Protein AF-0000000083407615 (afdb_homodimer)

Sequence (314 aa):
MRFSLTSVAALVAALAVAVSAGPLCTTDFEGTPEELEAEQQDAFSNFAGLYLIDRDAQRAFDLYVPGEYVNHSPNATSGRENALSILVPTLSNRSLSISRTTWFSGQGYGVLHYMMGLNGTSNAVMDKFRLQGTCVVEHWDAMQAILGNETNPIAFFMRFSLTSVAALVAALAVAVSAGPLCTTDFEGTPEELEAEQQDAFSNFAGLYLIDRDAQRAFDLYVPGEYVNHSPNATSGRENALSILVPTLSNRSLSISRTTWFSGQGYGVLHYMMGLNGTSNAVMDKFRLQGTCVVEHWDAMQAILGNETNPIAFF

Radius of gyration: 27.3 Å; Cα contacts (8 Å, |Δi|>4): 612; chains: 2; bounding box: 45×128×105 Å

Foldseek 3Di:
DPPPPDPPPPPPPPPPPPVLPAAQFDLDDDDDPVVLFVLLFVLVVVLQCCCQPVVNLPVSCRHFVVDWEQEPDPVFGTDSVRVCVPSVVQSVDPQWDWDPWDKGDDPQKIKIWIWIGDPHWIKTKIKMFGHRRNHTHYIDMDIGTDPCPDPDNPPSD/DPPPPDPPPDPPPPPPPPVLPAAQFDLDDDDDPVVLFVLLFVLVVVLQCCCQPVVNLPVSCRHFVVDWEQEPDPVFGTDSVRVCVPSVVQSVDPQWDWDPWDKGDDPQKIKIWIWIGDPHWIKTKIKMFGHRRNHTHYIDMDIGTDPCPDPDNPPRD

InterPro domains:
  IPR032710 NTF2-like domain superfamily [SSF54427] (46-144)

Secondary structure (DSSP, 8-state):
-----------------------S--SS--S-HHHHHHHHHHHHHHHHIIIIIS--HHHHHHHH--S--EE--TT--SSHHHHHHHHHHHHH-TT-EEEEEEEEEETTEEEEEEEEEETTEEEEEEEEEEEETTEEEEEEEEEEEE-S--SSTTTT-/-----------------------S--SS--S-HHHHHHHHHHHHHHHHIIIIIS--HHHHHHHH--S--EE--TT--SSHHHHHHHHHHHHH-TT-EEEEEEEEEETTEEEEEEEEEETTEEEEEEEEEEEETTEEEEEEEEEEE--S--SSTTTT-

Organism: Coprinellus micaceus (NCBI:txid71717)

Nearest PDB structures (foldseek):
  3en8-assembly1_A-2  TM=6.991E-01  e=5.994E-04  Paraburkholderia xenovorans LB400
  5u35-assembly1_B  TM=7.123E-01  e=3.467E-03  synthetic construct
  4lmi-assembly1_A  TM=6.703E-01  e=5.627E-03  Kribbella flavida DSM 17836
  6w90-assembly1_A  TM=5.220E-01  e=3.673E-02  synthetic construct
  4r80-assembly2_B  TM=4.344E-01  e=1.309E-01  synthetic construct

Structure (mmCIF, N/CA/C/O backbone):
data_AF-0000000083407615-model_v1
#
loop_
_entity.id
_entity.type
_entity.pdbx_description
1 polymer 'SnoaL-like domain-containing protein'
#
loop_
_atom_site.group_PDB
_atom_site.id
_atom_site.type_symbol
_atom_site.label_atom_id
_atom_site.label_alt_id
_atom_site.label_comp_id
_atom_site.label_asym_id
_atom_site.label_entity_id
_atom_site.label_seq_id
_atom_site.pdbx_PDB_ins_code
_atom_site.Cartn_x
_atom_site.Cartn_y
_atom_site.Cartn_z
_atom_site.occupancy
_atom_site.B_iso_or_equiv
_atom_site.auth_seq_id
_atom_site.auth_comp_id
_atom_site.auth_asym_id
_atom_site.auth_atom_id
_atom_site.pdbx_PDB_model_num
ATOM 1 N N . MET A 1 1 ? 19.688 -63.156 -54.156 1 39.38 1 MET A N 1
ATOM 2 C CA . MET A 1 1 ? 18.891 -62.75 -53 1 39.38 1 MET A CA 1
ATOM 3 C C . MET A 1 1 ? 19.438 -61.469 -52.375 1 39.38 1 MET A C 1
ATOM 5 O O . MET A 1 1 ? 20.578 -61.469 -51.906 1 39.38 1 MET A O 1
ATOM 9 N N . ARG A 1 2 ? 19.062 -60.25 -52.969 1 52.59 2 ARG A N 1
ATOM 10 C CA . ARG A 1 2 ? 19.375 -58.875 -52.625 1 52.59 2 ARG A CA 1
ATOM 11 C C . ARG A 1 2 ? 18.859 -58.562 -51.219 1 52.59 2 ARG A C 1
ATOM 13 O O . ARG A 1 2 ? 17.656 -58.688 -50.938 1 52.59 2 ARG A O 1
ATOM 20 N N . PHE A 1 3 ? 19.625 -58.75 -50.125 1 50.44 3 PHE A N 1
ATOM 21 C CA . PHE A 1 3 ? 19.344 -58.406 -48.719 1 50.44 3 PHE A CA 1
ATOM 22 C C . PHE A 1 3 ? 19.156 -56.875 -48.594 1 50.44 3 PHE A C 1
ATOM 24 O O . PHE A 1 3 ? 20.047 -56.125 -48.906 1 50.44 3 PHE A O 1
ATOM 31 N N . SER A 1 4 ? 17.906 -56.375 -48.781 1 51.41 4 SER A N 1
ATOM 32 C CA . SER A 1 4 ? 17.562 -55 -48.5 1 51.41 4 SER A CA 1
ATOM 33 C C . SER A 1 4 ? 17.734 -54.656 -47.031 1 51.41 4 SER A C 1
ATOM 35 O O . SER A 1 4 ? 17.156 -55.312 -46.188 1 51.41 4 SER A O 1
ATOM 37 N N . LEU A 1 5 ? 18.844 -54.031 -46.656 1 50.94 5 LEU A N 1
ATOM 38 C CA . LEU A 1 5 ? 19.109 -53.5 -45.344 1 50.94 5 LEU A CA 1
ATOM 39 C C . LEU A 1 5 ? 18.094 -52.406 -44.969 1 50.94 5 LEU A C 1
ATOM 41 O O . LEU A 1 5 ? 17.953 -51.406 -45.688 1 50.94 5 LEU A O 1
ATOM 45 N N . THR A 1 6 ? 16.984 -52.781 -44.375 1 55.66 6 THR A N 1
ATOM 46 C CA . THR A 1 6 ? 16.047 -51.844 -43.844 1 55.66 6 THR A CA 1
ATOM 47 C C . THR A 1 6 ? 16.688 -51 -42.719 1 55.66 6 THR A C 1
ATOM 49 O O . THR A 1 6 ? 17.312 -51.562 -41.812 1 55.66 6 THR A O 1
ATOM 52 N N . SER A 1 7 ? 17.047 -49.719 -43 1 55.62 7 SER A N 1
ATOM 53 C CA . SER A 1 7 ? 17.578 -48.781 -42.031 1 55.62 7 SER A CA 1
ATOM 54 C C . SER A 1 7 ? 16.562 -48.469 -40.938 1 55.62 7 SER A C 1
ATOM 56 O O . SER A 1 7 ? 15.445 -48.031 -41.25 1 55.62 7 SER A O 1
ATOM 58 N N . VAL A 1 8 ? 16.562 -49.219 -39.812 1 59.94 8 VAL A N 1
ATOM 59 C CA . VAL A 1 8 ? 15.742 -48.875 -38.656 1 59.94 8 VAL A CA 1
ATOM 60 C C . VAL A 1 8 ? 16.125 -47.469 -38.156 1 59.94 8 VAL A C 1
ATOM 62 O O . VAL A 1 8 ? 17.266 -47.25 -37.75 1 59.94 8 VAL A O 1
ATOM 65 N N . ALA A 1 9 ? 15.406 -46.438 -38.531 1 59.28 9 ALA A N 1
ATOM 66 C CA . ALA A 1 9 ? 15.539 -45.094 -37.938 1 59.28 9 ALA A CA 1
ATOM 67 C C . ALA A 1 9 ? 15.133 -45.094 -36.469 1 59.28 9 ALA A C 1
ATOM 69 O O . ALA A 1 9 ? 13.984 -45.406 -36.125 1 59.28 9 ALA A O 1
ATOM 70 N N . ALA A 1 10 ? 16.078 -45.281 -35.531 1 55.69 10 ALA A N 1
ATOM 71 C CA . ALA A 1 10 ? 15.82 -45.125 -34.094 1 55.69 10 ALA A CA 1
ATOM 72 C C . ALA A 1 10 ? 15.289 -43.719 -33.812 1 55.69 10 ALA A C 1
ATOM 74 O O . ALA A 1 10 ? 15.945 -42.719 -34.094 1 55.69 10 ALA A O 1
ATOM 75 N N . LEU A 1 11 ? 13.984 -43.5 -33.594 1 55.91 11 LEU A N 1
ATOM 76 C CA . LEU A 1 11 ? 13.406 -42.25 -33.125 1 55.91 11 LEU A CA 1
ATOM 77 C C . LEU A 1 11 ? 13.914 -41.938 -31.719 1 55.91 11 LEU A C 1
ATOM 79 O O . LEU A 1 11 ? 13.656 -42.656 -30.781 1 55.91 11 LEU A O 1
ATOM 83 N N . VAL A 1 12 ? 14.984 -41.188 -31.562 1 57.44 12 VAL A N 1
ATOM 84 C CA . VAL A 1 12 ? 15.406 -40.656 -30.281 1 57.44 12 VAL A CA 1
ATOM 85 C C . VAL A 1 12 ? 14.32 -39.719 -29.719 1 57.44 12 VAL A C 1
ATOM 87 O O . VAL A 1 12 ? 14.055 -38.656 -30.297 1 57.44 12 VAL A O 1
ATOM 90 N N . ALA A 1 13 ? 13.391 -40.25 -28.906 1 55 13 ALA A N 1
ATOM 91 C CA . ALA A 1 13 ? 12.477 -39.375 -28.188 1 55 13 ALA A CA 1
ATOM 92 C C . ALA A 1 13 ? 13.234 -38.406 -27.281 1 55 13 ALA A C 1
ATOM 94 O O . ALA A 1 13 ? 13.938 -38.844 -26.359 1 55 13 ALA A O 1
ATOM 95 N N . ALA A 1 14 ? 13.477 -37.219 -27.641 1 56.69 14 ALA A N 1
ATOM 96 C CA . ALA A 1 14 ? 13.977 -36.188 -26.75 1 56.69 14 ALA A CA 1
ATOM 97 C C . ALA A 1 14 ? 13.047 -36 -25.547 1 56.69 14 ALA A C 1
ATOM 99 O O . ALA A 1 14 ? 11.891 -35.594 -25.719 1 56.69 14 ALA A O 1
ATOM 100 N N . LEU A 1 15 ? 13.266 -36.656 -24.406 1 52.25 15 LEU A N 1
ATOM 101 C CA . LEU A 1 15 ? 12.594 -36.281 -23.172 1 52.25 15 LEU A CA 1
ATOM 102 C C . LEU A 1 15 ? 12.766 -34.781 -22.891 1 52.25 15 LEU A C 1
ATOM 104 O O . LEU A 1 15 ? 13.867 -34.344 -22.578 1 52.25 15 LEU A O 1
ATOM 108 N N . ALA A 1 16 ? 11.844 -34.031 -23.344 1 53.69 16 ALA A N 1
ATOM 109 C CA . ALA A 1 16 ? 11.844 -32.656 -22.828 1 53.69 16 ALA A CA 1
ATOM 110 C C . ALA A 1 16 ? 11.797 -32.625 -21.297 1 53.69 16 ALA A C 1
ATOM 112 O O . ALA A 1 16 ? 10.781 -32.969 -20.703 1 53.69 16 ALA A O 1
ATOM 113 N N . VAL A 1 17 ? 12.891 -32.875 -20.578 1 49.88 17 VAL A N 1
ATOM 114 C CA . VAL A 1 17 ? 12.883 -32.562 -19.156 1 49.88 17 VAL A CA 1
ATOM 115 C C . VAL A 1 17 ? 12.227 -31.203 -18.938 1 49.88 17 VAL A C 1
ATOM 117 O O . VAL A 1 17 ? 12.734 -30.172 -19.406 1 49.88 17 VAL A O 1
ATOM 120 N N . ALA A 1 18 ? 10.898 -31.219 -18.766 1 50.22 18 ALA A N 1
ATOM 121 C CA . ALA A 1 18 ? 10.359 -29.969 -18.234 1 50.22 18 ALA A CA 1
ATOM 122 C C . ALA A 1 18 ? 11.227 -29.438 -17.109 1 50.22 18 ALA A C 1
ATOM 124 O O . ALA A 1 18 ? 11.227 -29.984 -16 1 50.22 18 ALA A O 1
ATOM 125 N N . VAL A 1 19 ? 12.367 -28.938 -17.25 1 48.41 19 VAL A N 1
ATOM 126 C CA . VAL A 1 19 ? 13.062 -28.25 -16.172 1 48.41 19 VAL A CA 1
ATOM 127 C C . VAL A 1 19 ? 12.07 -27.375 -15.398 1 48.41 19 VAL A C 1
ATOM 129 O O . VAL A 1 19 ? 11.555 -26.391 -15.938 1 48.41 19 VAL A O 1
ATOM 132 N N . SER A 1 20 ? 11.188 -27.984 -14.641 1 52.59 20 SER A N 1
ATOM 133 C CA . SER A 1 20 ? 10.414 -27.141 -13.727 1 52.59 20 SER A CA 1
ATOM 134 C C . SER A 1 20 ? 11.281 -26.047 -13.125 1 52.59 20 SER A C 1
ATOM 136 O O . SER A 1 20 ? 12.289 -26.328 -12.477 1 52.59 20 SER A O 1
ATOM 138 N N . ALA A 1 21 ? 11.469 -24.984 -13.797 1 64.38 21 ALA A N 1
ATOM 139 C CA . ALA A 1 21 ? 12.344 -23.922 -13.305 1 64.38 21 ALA A CA 1
ATOM 140 C C . ALA A 1 21 ? 12.047 -23.609 -11.836 1 64.38 21 ALA A C 1
ATOM 142 O O . ALA A 1 21 ? 10.898 -23.344 -11.469 1 64.38 21 ALA A O 1
ATOM 143 N N . GLY A 1 22 ? 12.758 -24.141 -10.852 1 81.56 22 GLY A N 1
ATOM 144 C CA . GLY A 1 22 ? 12.703 -23.875 -9.422 1 81.56 22 GLY A CA 1
ATOM 145 C C . GLY A 1 22 ? 12.508 -22.422 -9.086 1 81.56 22 GLY A C 1
ATOM 146 O O . GLY A 1 22 ? 12.352 -21.578 -9.984 1 81.56 22 GLY A O 1
ATOM 147 N N . PRO A 1 23 ? 12.305 -22.172 -7.801 1 91 23 PRO A N 1
ATOM 148 C CA . PRO A 1 23 ? 12.164 -20.781 -7.379 1 91 23 PRO A CA 1
ATOM 149 C C . PRO A 1 23 ? 13.336 -19.906 -7.832 1 91 23 PRO A C 1
ATOM 151 O O . PRO A 1 23 ? 14.477 -20.391 -7.898 1 91 23 PRO A O 1
ATOM 154 N N . LEU A 1 24 ? 13.016 -18.703 -8.312 1 95.75 24 LEU A N 1
ATOM 155 C CA . LEU A 1 24 ? 14.023 -17.734 -8.703 1 95.75 24 LEU A CA 1
ATOM 156 C C . LEU A 1 24 ? 14.43 -16.875 -7.512 1 95.75 24 LEU A C 1
ATOM 158 O O . LEU A 1 24 ? 15.406 -16.125 -7.59 1 95.75 24 LEU A O 1
ATOM 162 N N . CYS A 1 25 ? 13.695 -17.031 -6.344 1 97.31 25 CYS A N 1
ATOM 163 C CA . CYS A 1 25 ? 13.969 -16.219 -5.164 1 97.31 25 CYS A CA 1
ATOM 164 C C . CYS A 1 25 ? 14.719 -17.016 -4.113 1 97.31 25 CYS A C 1
ATOM 166 O O . CYS A 1 25 ? 14.867 -18.234 -4.242 1 97.31 25 CYS A O 1
ATOM 168 N N . THR A 1 26 ? 15.266 -16.297 -3.195 1 97.12 26 THR A N 1
ATOM 169 C CA . THR A 1 26 ? 15.93 -16.922 -2.055 1 97.12 26 THR A CA 1
ATOM 170 C C . THR A 1 26 ? 15.586 -16.188 -0.762 1 97.12 26 THR A C 1
ATOM 172 O O . THR A 1 26 ? 15.492 -14.969 -0.746 1 97.12 26 THR A O 1
ATOM 175 N N . THR A 1 27 ? 15.398 -16.906 0.319 1 96.06 27 THR A N 1
ATOM 176 C CA . THR A 1 27 ? 15.102 -16.312 1.616 1 96.06 27 THR A CA 1
ATOM 177 C C . THR A 1 27 ? 16.391 -15.961 2.355 1 96.06 27 THR A C 1
ATOM 179 O O . THR A 1 27 ? 16.359 -15.227 3.348 1 96.06 27 THR A O 1
ATOM 182 N N . ASP A 1 28 ? 17.422 -16.5 1.883 1 95.31 28 ASP A N 1
ATOM 183 C CA . ASP A 1 28 ? 18.734 -16.297 2.496 1 95.31 28 ASP A CA 1
ATOM 184 C C . ASP A 1 28 ? 19.672 -15.555 1.551 1 95.31 28 ASP A C 1
ATOM 186 O O . ASP A 1 28 ? 20.641 -16.125 1.038 1 95.31 28 ASP A O 1
ATOM 190 N N . PHE A 1 29 ? 19.438 -14.297 1.401 1 96.12 29 PHE A N 1
ATOM 191 C CA . PHE A 1 29 ? 20.219 -13.477 0.488 1 96.12 29 PHE A CA 1
ATOM 192 C C . PHE A 1 29 ? 21.562 -13.094 1.117 1 96.12 29 PHE A C 1
ATOM 194 O O . PHE A 1 29 ? 21.609 -12.688 2.279 1 96.12 29 PHE A O 1
ATOM 201 N N . GLU A 1 30 ? 22.609 -13.305 0.428 1 96 30 GLU A N 1
ATOM 202 C CA . GLU A 1 30 ? 23.938 -12.891 0.867 1 96 30 GLU A CA 1
ATOM 203 C C . GLU A 1 30 ? 24.391 -11.625 0.144 1 96 30 GLU A C 1
ATOM 205 O O . GLU A 1 30 ? 24.438 -11.586 -1.087 1 96 30 GLU A O 1
ATOM 210 N N . GLY A 1 31 ? 24.578 -10.594 0.767 1 96.81 31 GLY A N 1
ATOM 211 C CA . GLY A 1 31 ? 25 -9.32 0.216 1 96.81 31 GLY A CA 1
ATOM 212 C C . GLY A 1 31 ? 24.734 -8.148 1.147 1 96.81 31 GLY A C 1
ATOM 213 O O . GLY A 1 31 ? 24.328 -8.344 2.293 1 96.81 31 GLY A O 1
ATOM 214 N N . THR A 1 32 ? 25.141 -6.992 0.735 1 95.94 32 THR A N 1
ATOM 215 C CA . THR A 1 32 ? 24.906 -5.785 1.522 1 95.94 32 THR A CA 1
ATOM 216 C C . THR A 1 32 ? 23.438 -5.418 1.524 1 95.94 32 THR A C 1
ATOM 218 O O . THR A 1 32 ? 22.672 -5.887 0.677 1 95.94 32 THR A O 1
ATOM 221 N N . PRO A 1 33 ? 23.016 -4.648 2.453 1 94.12 33 PRO A N 1
ATOM 222 C CA . PRO A 1 33 ? 21.625 -4.191 2.463 1 94.12 33 PRO A CA 1
ATOM 223 C C . PRO A 1 33 ? 21.219 -3.486 1.167 1 94.12 33 PRO A C 1
ATOM 225 O O . PRO A 1 33 ? 20.078 -3.613 0.718 1 94.12 33 PRO A O 1
ATOM 228 N N . GLU A 1 34 ? 22.156 -2.783 0.574 1 93.12 34 GLU A N 1
ATOM 229 C CA . GLU A 1 34 ? 21.891 -2.092 -0.683 1 93.12 34 GLU A CA 1
ATOM 230 C C . GLU A 1 34 ? 21.688 -3.082 -1.824 1 93.12 34 GLU A C 1
ATOM 232 O O . GLU A 1 34 ? 20.812 -2.883 -2.674 1 93.12 34 GLU A O 1
ATOM 237 N N . GLU A 1 35 ? 22.469 -4.09 -1.84 1 96.25 35 GLU A N 1
ATOM 238 C CA . GLU A 1 35 ? 22.328 -5.133 -2.852 1 96.25 35 GLU A CA 1
ATOM 239 C C . GLU A 1 35 ? 21.016 -5.891 -2.682 1 96.25 35 GLU A C 1
ATOM 241 O O . GLU A 1 35 ? 20.344 -6.211 -3.666 1 96.25 35 GLU A O 1
ATOM 246 N N . LEU A 1 36 ? 20.688 -6.176 -1.436 1 97.62 36 LEU A N 1
ATOM 247 C CA . LEU A 1 36 ? 19.422 -6.848 -1.156 1 97.62 36 LEU A CA 1
ATOM 248 C C . LEU A 1 36 ? 18.234 -6.008 -1.644 1 97.62 36 LEU A C 1
ATOM 250 O O . LEU A 1 36 ? 17.312 -6.531 -2.273 1 97.62 36 LEU A O 1
ATOM 254 N N . GLU A 1 37 ? 18.312 -4.766 -1.363 1 96.75 37 GLU A N 1
ATOM 255 C CA . GLU A 1 37 ? 17.219 -3.885 -1.775 1 96.75 37 GLU A CA 1
ATOM 256 C C . GLU A 1 37 ? 17.062 -3.881 -3.293 1 96.75 37 GLU A C 1
ATOM 258 O O . GLU A 1 37 ? 15.938 -3.947 -3.803 1 96.75 37 GLU A O 1
ATOM 263 N N . ALA A 1 38 ? 18.125 -3.797 -3.992 1 96.88 38 ALA A N 1
ATOM 264 C CA . ALA A 1 38 ? 18.062 -3.82 -5.449 1 96.88 38 ALA A CA 1
ATOM 265 C C . ALA A 1 38 ? 17.484 -5.137 -5.957 1 96.88 38 ALA A C 1
ATOM 267 O O . ALA A 1 38 ? 16.656 -5.141 -6.871 1 96.88 38 ALA A O 1
ATOM 268 N N . GLU A 1 39 ? 17.922 -6.207 -5.383 1 98.31 39 GLU A N 1
ATOM 269 C CA . GLU A 1 39 ? 17.422 -7.516 -5.793 1 98.31 39 GLU A CA 1
ATOM 270 C C . GLU A 1 39 ? 15.945 -7.691 -5.418 1 98.31 39 GLU A C 1
ATOM 272 O O . GLU A 1 39 ? 15.188 -8.336 -6.148 1 98.31 39 GLU A O 1
ATOM 277 N N . GLN A 1 40 ? 15.539 -7.148 -4.258 1 98.75 40 GLN A N 1
ATOM 278 C CA . GLN A 1 40 ? 14.133 -7.188 -3.867 1 98.75 40 GLN A CA 1
ATOM 279 C C . GLN A 1 40 ? 13.266 -6.406 -4.852 1 98.75 40 GLN A C 1
ATOM 281 O O . GLN A 1 40 ? 12.164 -6.84 -5.195 1 98.75 40 GLN A O 1
ATOM 286 N N . GLN A 1 41 ? 13.766 -5.273 -5.285 1 98.5 41 GLN A N 1
ATOM 287 C CA . GLN A 1 41 ? 13.023 -4.465 -6.246 1 98.5 41 GLN A CA 1
ATOM 288 C C . GLN A 1 41 ? 12.836 -5.203 -7.566 1 98.5 41 GLN A C 1
ATOM 290 O O . GLN A 1 41 ? 11.758 -5.176 -8.156 1 98.5 41 GLN A O 1
ATOM 295 N N . ASP A 1 42 ? 13.867 -5.891 -8.016 1 98.62 42 ASP A N 1
ATOM 296 C CA . ASP A 1 42 ? 13.781 -6.672 -9.25 1 98.62 42 ASP A CA 1
ATOM 297 C C . ASP A 1 42 ? 12.812 -7.844 -9.086 1 98.62 42 ASP A C 1
ATOM 299 O O . ASP A 1 42 ? 11.953 -8.062 -9.938 1 98.62 42 ASP A O 1
ATOM 303 N N . ALA A 1 43 ? 12.961 -8.578 -8.008 1 98.81 43 ALA A N 1
ATOM 304 C CA . ALA A 1 43 ? 12.102 -9.727 -7.742 1 98.81 43 ALA A CA 1
ATOM 305 C C . ALA A 1 43 ? 10.641 -9.312 -7.641 1 98.81 43 ALA A C 1
ATOM 307 O O . ALA A 1 43 ? 9.766 -9.945 -8.234 1 98.81 43 ALA A O 1
ATOM 308 N N . PHE A 1 44 ? 10.422 -8.258 -6.918 1 98.94 44 PHE A N 1
ATOM 309 C CA . PHE A 1 44 ? 9.047 -7.82 -6.707 1 98.94 44 PHE A CA 1
ATOM 310 C C . PHE A 1 44 ? 8.438 -7.309 -8.008 1 98.94 44 PHE A C 1
ATOM 312 O O . PHE A 1 44 ? 7.258 -7.535 -8.281 1 98.94 44 PHE A O 1
ATOM 319 N N . SER A 1 45 ? 9.211 -6.621 -8.82 1 98.88 45 SER A N 1
ATOM 320 C CA . SER A 1 45 ? 8.727 -6.164 -10.117 1 98.88 45 SER A CA 1
ATOM 321 C C . SER A 1 45 ? 8.359 -7.336 -11.016 1 98.88 45 SER A C 1
ATOM 323 O O . SER A 1 45 ? 7.332 -7.305 -11.695 1 98.88 45 SER A O 1
ATOM 325 N N . ASN A 1 46 ? 9.148 -8.312 -10.992 1 98.88 46 ASN A N 1
ATOM 326 C CA . ASN A 1 46 ? 8.852 -9.5 -11.781 1 98.88 46 ASN A CA 1
ATOM 327 C C . ASN A 1 46 ? 7.609 -10.219 -11.273 1 98.88 46 ASN A C 1
ATOM 329 O O . ASN A 1 46 ? 6.758 -10.641 -12.062 1 98.88 46 ASN A O 1
ATOM 333 N N . PHE A 1 47 ? 7.512 -10.352 -9.977 1 98.88 47 PHE A N 1
ATOM 334 C CA . PHE A 1 47 ? 6.316 -10.922 -9.367 1 98.88 47 PHE A CA 1
ATOM 335 C C . PHE A 1 47 ? 5.074 -10.141 -9.766 1 98.88 47 PHE A C 1
ATOM 337 O O . PHE A 1 47 ? 4.074 -10.727 -10.195 1 98.88 47 PHE A O 1
ATOM 344 N N . ALA A 1 48 ? 5.16 -8.805 -9.688 1 98.88 48 ALA A N 1
ATOM 345 C CA . ALA A 1 48 ? 4.059 -7.914 -10.039 1 98.88 48 ALA A CA 1
ATOM 346 C C . ALA A 1 48 ? 3.66 -8.086 -11.508 1 98.88 48 ALA 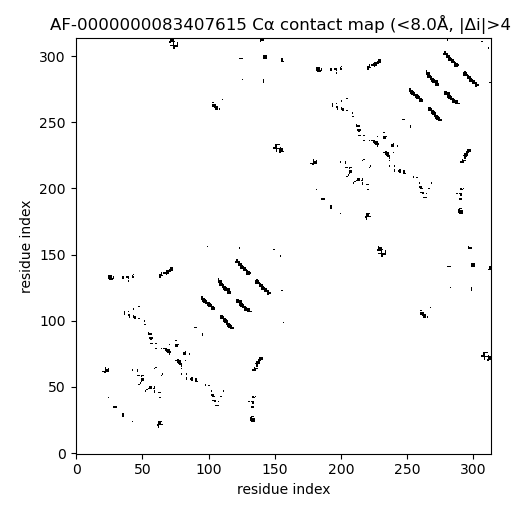A C 1
ATOM 348 O O . ALA A 1 48 ? 2.473 -8.141 -11.828 1 98.88 48 ALA A O 1
ATOM 349 N N . GLY A 1 49 ? 4.613 -8.117 -12.352 1 98.69 49 GLY A N 1
ATOM 350 C CA . GLY A 1 49 ? 4.344 -8.312 -13.766 1 98.69 49 GLY A CA 1
ATOM 351 C C . GLY A 1 49 ? 3.635 -9.625 -14.062 1 98.69 49 GLY A C 1
ATOM 352 O O . GLY A 1 49 ? 2.67 -9.648 -14.828 1 98.69 49 GLY A O 1
ATOM 353 N N . LEU A 1 50 ? 4.094 -10.711 -13.461 1 98.38 50 LEU A N 1
ATOM 354 C CA . LEU A 1 50 ? 3.469 -12.016 -13.648 1 98.38 50 LEU A CA 1
ATOM 355 C C . LEU A 1 50 ? 2.023 -12 -13.156 1 98.38 50 LEU A C 1
ATOM 357 O O . LEU A 1 50 ? 1.138 -12.555 -13.812 1 98.38 50 LEU A O 1
ATOM 361 N N . TYR A 1 51 ? 1.811 -11.289 -12.055 1 97.62 51 TYR A N 1
ATOM 362 C CA . TYR A 1 51 ? 0.5 -11.281 -11.414 1 97.62 51 TYR A CA 1
ATOM 363 C C . TYR A 1 51 ? -0.45 -10.328 -12.125 1 97.62 51 TYR A C 1
ATOM 365 O O . TYR A 1 51 ? -1.56 -10.711 -12.508 1 97.62 51 TYR A O 1
ATOM 373 N N . LEU A 1 52 ? -0.031 -9.117 -12.422 1 98.19 52 LEU A N 1
ATOM 374 C CA . LEU A 1 52 ? -0.934 -8.055 -12.859 1 98.19 52 LEU A CA 1
ATOM 375 C C . LEU A 1 52 ? -1.013 -8.008 -14.383 1 98.19 52 LEU A C 1
ATOM 377 O O . LEU A 1 52 ? -2.053 -7.656 -14.945 1 98.19 52 LEU A O 1
ATOM 381 N N . ILE A 1 53 ? 0.047 -8.289 -15.008 1 98 53 ILE A N 1
ATOM 382 C CA . ILE A 1 53 ? 0.093 -8.125 -16.453 1 98 53 ILE A CA 1
ATOM 383 C C . ILE A 1 53 ? -0.182 -9.469 -17.141 1 98 53 ILE A C 1
ATOM 385 O O . ILE A 1 53 ? -1.147 -9.602 -17.891 1 98 53 ILE A O 1
ATOM 389 N N . ASP A 1 54 ? 0.582 -10.508 -16.812 1 97.69 54 ASP A N 1
ATOM 390 C CA . ASP A 1 54 ? 0.412 -11.812 -17.438 1 97.69 54 ASP A CA 1
ATOM 391 C C . ASP A 1 54 ? -0.788 -12.555 -16.844 1 97.69 54 ASP A C 1
ATOM 393 O O . ASP A 1 54 ? -1.286 -13.508 -17.438 1 97.69 54 ASP A O 1
ATOM 397 N N . ARG A 1 55 ? -1.211 -12.141 -15.695 1 97.62 55 ARG A N 1
ATOM 398 C CA . ARG A 1 55 ? -2.299 -12.766 -14.945 1 97.62 55 ARG A CA 1
ATOM 399 C C . ARG A 1 55 ? -2.029 -14.25 -14.734 1 97.62 55 ARG A C 1
ATOM 401 O O . ARG A 1 55 ? -2.928 -15.078 -14.891 1 97.62 55 ARG A O 1
ATOM 408 N N . ASP A 1 56 ? -0.739 -14.492 -14.445 1 97.62 56 ASP A N 1
ATOM 409 C CA . ASP A 1 56 ? -0.283 -15.859 -14.219 1 97.62 56 ASP A CA 1
ATOM 410 C C . ASP A 1 56 ? 0.126 -16.062 -12.766 1 97.62 56 ASP A C 1
ATOM 412 O O . ASP A 1 56 ? 1.317 -16.109 -12.453 1 97.62 56 ASP A O 1
ATOM 416 N N . ALA A 1 57 ? -0.895 -16.266 -11.938 1 97.69 57 ALA A N 1
ATOM 417 C CA . ALA A 1 57 ? -0.663 -16.422 -10.5 1 97.69 57 ALA A CA 1
ATOM 418 C C . ALA A 1 57 ? 0.175 -17.672 -10.219 1 97.69 57 ALA A C 1
ATOM 420 O O . ALA A 1 57 ? 1.042 -17.656 -9.344 1 97.69 57 ALA A O 1
ATOM 421 N N . GLN A 1 58 ? -0.105 -18.719 -10.914 1 97.62 58 GLN A N 1
ATOM 422 C CA . GLN A 1 58 ? 0.634 -19.953 -10.672 1 97.62 58 GLN A CA 1
ATOM 423 C C . GLN A 1 58 ? 2.135 -19.75 -10.852 1 97.62 58 GLN A C 1
ATOM 425 O O . GLN A 1 58 ? 2.926 -20.109 -9.984 1 97.62 58 GLN A O 1
ATOM 430 N N . ARG A 1 59 ? 2.508 -19.156 -11.938 1 97.75 59 ARG A N 1
ATOM 431 C CA . ARG A 1 59 ? 3.922 -18.922 -12.211 1 97.75 59 ARG A CA 1
ATOM 432 C C . ARG A 1 59 ? 4.52 -17.938 -11.219 1 97.75 59 ARG A C 1
ATOM 434 O O . ARG A 1 59 ? 5.656 -18.109 -10.766 1 97.75 59 ARG A O 1
ATOM 441 N N . ALA A 1 60 ? 3.783 -16.875 -10.883 1 98.31 60 ALA A N 1
ATOM 442 C CA . ALA A 1 60 ? 4.262 -15.906 -9.891 1 98.31 60 ALA A CA 1
ATOM 443 C C . ALA A 1 60 ? 4.594 -16.609 -8.57 1 98.31 60 ALA A C 1
ATOM 445 O O . ALA A 1 60 ? 5.652 -16.359 -7.984 1 98.31 60 ALA A O 1
ATOM 446 N N . PHE A 1 61 ? 3.691 -17.453 -8.133 1 98.31 61 PHE A N 1
ATOM 447 C CA . PHE A 1 61 ? 3.889 -18.156 -6.867 1 98.31 61 PHE A CA 1
ATOM 448 C C . PHE A 1 61 ? 5.012 -19.172 -6.98 1 98.31 61 PHE A C 1
ATOM 450 O O . PHE A 1 61 ? 5.816 -19.328 -6.062 1 98.31 61 PHE A O 1
ATOM 457 N N . ASP A 1 62 ? 5.102 -19.875 -8.078 1 97.94 62 ASP A N 1
ATOM 458 C CA . ASP A 1 62 ? 6.148 -20.875 -8.258 1 97.94 62 ASP A CA 1
ATOM 459 C C . ASP A 1 62 ? 7.535 -20.234 -8.211 1 97.94 62 ASP A C 1
ATOM 461 O O . ASP A 1 62 ? 8.477 -20.828 -7.688 1 97.94 62 ASP A O 1
ATOM 465 N N . LEU A 1 63 ? 7.664 -19.078 -8.672 1 98.31 63 LEU A N 1
ATOM 466 C CA . LEU A 1 63 ? 8.969 -18.438 -8.812 1 98.31 63 LEU A CA 1
ATOM 467 C C . LEU A 1 63 ? 9.32 -17.625 -7.574 1 98.31 63 LEU A C 1
ATOM 469 O O . LEU A 1 63 ? 10.492 -17.5 -7.223 1 98.31 63 LEU A O 1
ATOM 473 N N . TYR A 1 64 ? 8.281 -17.094 -6.863 1 98.69 64 TYR A N 1
ATOM 474 C CA . TYR A 1 64 ? 8.625 -16.078 -5.879 1 98.69 64 TYR A CA 1
ATOM 475 C C . TYR A 1 64 ? 7.98 -16.375 -4.531 1 98.69 64 TYR A C 1
ATOM 477 O O . TYR A 1 64 ? 8.211 -15.664 -3.553 1 98.69 64 TYR A O 1
ATOM 485 N N . VAL A 1 65 ? 7.148 -17.422 -4.438 1 98.25 65 VAL A N 1
ATOM 486 C CA . VAL A 1 65 ? 6.512 -17.828 -3.191 1 98.25 65 VAL A CA 1
ATOM 487 C C . VAL A 1 65 ? 6.734 -19.328 -2.961 1 98.25 65 VAL A C 1
ATOM 489 O O . VAL A 1 65 ? 5.777 -20.109 -2.916 1 98.25 65 VAL A O 1
ATOM 492 N N . PRO A 1 66 ? 7.902 -19.75 -2.746 1 92.25 66 PRO A N 1
ATOM 493 C CA . PRO A 1 66 ? 8.18 -21.188 -2.689 1 92.25 66 PRO A CA 1
ATOM 494 C C . PRO A 1 66 ? 7.891 -21.797 -1.317 1 92.25 66 PRO A C 1
ATOM 496 O O . PRO A 1 66 ? 7.863 -23.016 -1.172 1 92.25 66 PRO A O 1
ATOM 499 N N . GLY A 1 67 ? 7.648 -21.047 -0.29 1 91.81 67 GLY A N 1
ATOM 500 C CA . GLY A 1 67 ? 7.516 -21.531 1.072 1 91.81 67 GLY A CA 1
ATOM 501 C C . GLY A 1 67 ? 6.281 -21 1.779 1 91.81 67 GLY A C 1
ATOM 502 O O . GLY A 1 67 ? 5.211 -20.906 1.181 1 91.81 67 GLY A O 1
ATOM 503 N N . GLU A 1 68 ? 6.559 -20.703 3 1 92.94 68 GLU A N 1
ATOM 504 C CA . GLU A 1 68 ? 5.473 -20.203 3.834 1 92.94 68 GLU A CA 1
ATOM 505 C C . GLU A 1 68 ? 4.871 -18.938 3.244 1 92.94 68 GLU A C 1
ATOM 507 O O . GLU A 1 68 ? 5.59 -18.078 2.721 1 92.94 68 GLU A O 1
ATOM 512 N N . TYR A 1 69 ? 3.617 -18.906 3.295 1 98.38 69 TYR A N 1
ATOM 513 C CA . TYR A 1 69 ? 2.842 -17.75 2.834 1 98.38 69 TYR A CA 1
ATOM 514 C C . TYR A 1 69 ? 1.771 -17.375 3.852 1 98.38 69 TYR A C 1
ATOM 516 O O . TYR A 1 69 ? 0.702 -17.984 3.893 1 98.38 69 TYR A O 1
ATOM 524 N N . VAL A 1 70 ? 2.045 -16.375 4.637 1 98.81 70 VAL A N 1
ATOM 525 C CA . VAL A 1 70 ? 1.064 -15.844 5.578 1 98.81 70 VAL A CA 1
ATOM 526 C C . VAL A 1 70 ? 0.107 -14.906 4.848 1 98.81 70 VAL A C 1
ATOM 528 O O . VAL A 1 70 ? 0.538 -13.938 4.215 1 98.81 70 VAL A O 1
ATOM 531 N N . ASN A 1 71 ? -1.135 -15.27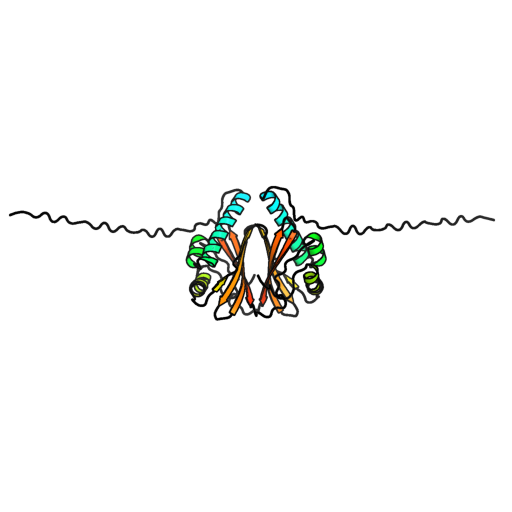3 4.863 1 98.75 71 ASN A N 1
ATOM 532 C CA . ASN A 1 71 ? -2.143 -14.516 4.125 1 98.75 71 ASN A CA 1
ATOM 533 C C . ASN A 1 71 ? -3.117 -13.812 5.066 1 98.75 71 ASN A C 1
ATOM 535 O O . ASN A 1 71 ? -3.668 -14.438 5.977 1 98.75 71 ASN A O 1
ATOM 539 N N . HIS A 1 72 ? -3.311 -12.523 4.848 1 98.88 72 HIS A N 1
ATOM 540 C CA . HIS A 1 72 ? -4.258 -11.75 5.645 1 98.88 72 HIS A CA 1
ATOM 541 C C . HIS A 1 72 ? -5.457 -11.312 4.805 1 98.88 72 HIS A C 1
ATOM 543 O O . HIS A 1 72 ? -6.223 -10.438 5.219 1 98.88 72 HIS A O 1
ATOM 549 N N . SER A 1 73 ? -5.594 -11.875 3.609 1 98.44 73 SER A N 1
ATOM 550 C CA . SER A 1 73 ? -6.809 -11.609 2.844 1 98.44 73 SER A CA 1
ATOM 551 C C . SER A 1 73 ? -8.047 -12.141 3.566 1 98.44 73 SER A C 1
ATOM 553 O O . SER A 1 73 ? -8.016 -13.234 4.141 1 98.44 73 SER A O 1
ATOM 555 N N . PRO A 1 74 ? -9.086 -11.391 3.537 1 98.25 74 PRO A N 1
ATOM 556 C CA . PRO A 1 74 ? -10.281 -11.82 4.27 1 98.25 74 PRO A CA 1
ATOM 557 C C . PRO A 1 74 ? -10.867 -13.117 3.729 1 98.25 74 PRO A C 1
ATOM 559 O O . PRO A 1 74 ? -11.555 -13.844 4.457 1 98.25 74 PRO A O 1
ATOM 562 N N . ASN A 1 75 ? -10.57 -13.477 2.48 1 95.12 75 ASN A N 1
ATOM 563 C CA . ASN A 1 75 ? -11.289 -14.57 1.836 1 95.12 75 ASN A CA 1
ATOM 564 C C . ASN A 1 75 ? -10.43 -15.82 1.726 1 95.12 75 ASN A C 1
ATOM 566 O O . ASN A 1 75 ? -10.891 -16.859 1.261 1 95.12 75 ASN A O 1
ATOM 570 N N . ALA A 1 76 ? -9.164 -15.695 2.127 1 96.69 76 ALA A N 1
ATOM 571 C CA . ALA A 1 76 ? -8.258 -16.828 1.974 1 96.69 76 ALA A CA 1
ATOM 572 C C . ALA A 1 76 ? -7.363 -17 3.197 1 96.69 76 ALA A C 1
ATOM 574 O O . ALA A 1 76 ? -6.73 -16.031 3.639 1 96.69 76 ALA A O 1
ATOM 575 N N . THR A 1 77 ? -7.262 -18.297 3.74 1 97.81 77 THR A N 1
ATOM 576 C CA . THR A 1 77 ? -6.367 -18.578 4.855 1 97.81 77 THR A CA 1
ATOM 577 C C . THR A 1 77 ? -4.922 -18.688 4.371 1 97.81 77 THR A C 1
ATOM 579 O O . THR A 1 77 ? -4.668 -18.703 3.164 1 97.81 77 THR A O 1
ATOM 582 N N . SER A 1 78 ? -4.027 -18.828 5.285 1 98.56 78 SER A N 1
ATOM 583 C CA . SER A 1 78 ? -2.604 -18.938 4.973 1 98.56 78 SER A CA 1
ATOM 584 C C . SER A 1 78 ? -2.297 -20.219 4.207 1 98.56 78 SER A C 1
ATOM 586 O O . SER A 1 78 ? -2.99 -21.219 4.371 1 98.56 78 SER A O 1
ATOM 588 N N . GLY A 1 79 ? -1.25 -20.094 3.479 1 98.25 79 GLY A N 1
ATOM 589 C CA . GLY A 1 79 ? -0.812 -21.172 2.623 1 98.25 79 GLY A CA 1
ATOM 590 C C . GLY A 1 79 ? -0.869 -20.844 1.146 1 98.25 79 GLY A C 1
ATOM 591 O O . GLY A 1 79 ? -1.893 -20.359 0.652 1 98.25 79 GLY A O 1
ATOM 592 N N . ARG A 1 80 ? 0.257 -21.078 0.463 1 96.81 80 ARG A N 1
ATOM 593 C CA . ARG A 1 80 ? 0.32 -20.703 -0.946 1 96.81 80 ARG A CA 1
ATOM 594 C C . ARG A 1 80 ? -0.753 -21.438 -1.753 1 96.81 80 ARG A C 1
ATOM 596 O O . ARG A 1 80 ? -1.362 -20.844 -2.65 1 96.81 80 ARG A O 1
ATOM 603 N N . GLU A 1 81 ? -1.053 -22.719 -1.382 1 97.5 81 GLU A N 1
ATOM 604 C CA . GLU A 1 81 ? -2.055 -23.469 -2.139 1 97.5 81 GLU A CA 1
ATOM 605 C C . GLU A 1 81 ? -3.455 -22.906 -1.9 1 97.5 81 GLU A C 1
ATOM 607 O O . GLU A 1 81 ? -4.289 -22.906 -2.807 1 97.5 81 GLU A O 1
ATOM 612 N N . ASN A 1 82 ? -3.738 -22.484 -0.641 1 97.88 82 ASN A N 1
ATOM 613 C CA . ASN A 1 82 ? -5.016 -21.844 -0.358 1 97.88 82 ASN A CA 1
ATOM 614 C C . ASN A 1 82 ? -5.207 -20.578 -1.196 1 97.88 82 ASN A C 1
ATOM 616 O O . ASN A 1 82 ? -6.293 -20.344 -1.726 1 97.88 82 ASN A O 1
ATOM 620 N N . ALA A 1 83 ? -4.137 -19.812 -1.324 1 97.88 83 ALA A N 1
ATOM 621 C CA . ALA A 1 83 ? -4.191 -18.594 -2.148 1 97.88 83 ALA A CA 1
ATOM 622 C C . ALA A 1 83 ? -4.395 -18.953 -3.619 1 97.88 83 ALA A C 1
ATOM 624 O O . ALA A 1 83 ? -5.266 -18.391 -4.281 1 97.88 83 ALA A O 1
ATOM 625 N N . LEU A 1 84 ? -3.654 -19.922 -4.09 1 97.81 84 LEU A N 1
ATOM 626 C CA . LEU A 1 84 ? -3.693 -20.281 -5.504 1 97.81 84 LEU A CA 1
ATOM 627 C C . LEU A 1 84 ? -5.062 -20.828 -5.887 1 97.81 84 LEU A C 1
ATOM 629 O O . LEU A 1 84 ? -5.535 -20.609 -7 1 97.81 84 LEU A O 1
ATOM 633 N N . SER A 1 85 ? -5.688 -21.547 -4.969 1 97.31 85 SER A N 1
ATOM 634 C CA . SER A 1 85 ? -6.992 -22.125 -5.246 1 97.31 85 SER A CA 1
ATOM 635 C C . SER A 1 85 ? -8.031 -21.062 -5.566 1 97.31 85 SER A C 1
ATOM 637 O O . SER A 1 85 ? -9.008 -21.328 -6.262 1 97.31 85 SER A O 1
ATOM 639 N N . ILE A 1 86 ? -7.785 -19.859 -5.078 1 96.81 86 ILE A N 1
ATOM 640 C CA . ILE A 1 86 ? -8.688 -18.75 -5.324 1 96.81 86 ILE A CA 1
ATOM 641 C C . ILE A 1 86 ? -8.172 -17.922 -6.492 1 96.81 86 ILE A C 1
ATOM 643 O O . ILE A 1 86 ? -8.93 -17.547 -7.395 1 96.81 86 ILE A O 1
ATOM 647 N N . LEU A 1 87 ? -6.902 -17.672 -6.531 1 97.44 87 LEU A N 1
ATOM 648 C CA . LEU A 1 87 ? -6.305 -16.719 -7.465 1 97.44 87 LEU A CA 1
ATOM 649 C C . LEU A 1 87 ? -6.32 -17.281 -8.883 1 97.44 87 LEU A C 1
ATOM 651 O O . LEU A 1 87 ? -6.586 -16.547 -9.836 1 97.44 87 LEU A O 1
ATOM 655 N N . VAL A 1 88 ? -6.023 -18.547 -9.078 1 97.5 88 VAL A N 1
ATOM 656 C CA . VAL A 1 88 ? -5.891 -19.109 -10.414 1 97.5 88 VAL A CA 1
ATOM 657 C C . VAL A 1 88 ? -7.23 -19.047 -11.141 1 97.5 88 VAL A C 1
ATOM 659 O O . VAL A 1 88 ? -7.324 -18.484 -12.234 1 97.5 88 VAL A O 1
ATOM 662 N N . PRO A 1 89 ? -8.328 -19.531 -10.562 1 96.44 89 PRO A N 1
ATOM 663 C CA . PRO A 1 89 ? -9.602 -19.375 -11.273 1 96.44 89 PRO A CA 1
ATOM 664 C C . PRO A 1 89 ? -10.023 -17.922 -11.43 1 96.44 89 PRO A C 1
ATOM 666 O O . PRO A 1 89 ? -10.633 -17.547 -12.438 1 96.44 89 PRO A O 1
ATOM 669 N N . THR A 1 90 ? -9.727 -17.031 -10.461 1 95.62 90 THR A N 1
ATOM 670 C CA . THR A 1 90 ? -10.102 -15.617 -10.539 1 95.62 90 THR A CA 1
ATOM 671 C C . THR A 1 90 ? -9.383 -14.93 -11.695 1 95.62 90 THR A C 1
ATOM 673 O O . THR A 1 90 ? -10.016 -14.25 -12.508 1 95.62 90 THR A O 1
ATOM 676 N N . LEU A 1 91 ? -8.109 -15.164 -11.812 1 95.31 91 LEU A N 1
ATOM 677 C CA . LEU A 1 91 ? -7.309 -14.469 -12.812 1 95.31 91 LEU A CA 1
ATOM 678 C C . LEU A 1 91 ? -7.555 -15.039 -14.203 1 95.31 91 LEU A C 1
ATOM 680 O O . LEU A 1 91 ? -7.219 -14.406 -15.203 1 95.31 91 LEU A O 1
ATOM 684 N N . SER A 1 92 ? -8.211 -16.219 -14.258 1 93.38 92 SER A N 1
ATOM 685 C CA . SER A 1 92 ? -8.547 -16.828 -15.547 1 93.38 92 SER A CA 1
ATOM 686 C C . SER A 1 92 ? -9.977 -16.484 -15.961 1 93.38 92 SER A C 1
ATOM 688 O O . SER A 1 92 ? -10.406 -16.828 -17.062 1 93.38 92 SER A O 1
ATOM 690 N N . ASN A 1 93 ? -10.68 -15.836 -15.055 1 94.56 93 ASN A N 1
ATOM 691 C CA . ASN A 1 93 ? -12.062 -15.469 -15.359 1 94.56 93 ASN A CA 1
ATOM 692 C C . ASN A 1 93 ? -12.141 -14.469 -16.516 1 94.56 93 ASN A C 1
ATOM 694 O O . ASN A 1 93 ? -11.5 -13.414 -16.469 1 94.56 93 ASN A O 1
ATOM 698 N N . ARG A 1 94 ? -12.945 -14.695 -17.516 1 93.75 94 ARG A N 1
ATOM 699 C CA . ARG A 1 94 ? -13.047 -13.883 -18.719 1 93.75 94 ARG A CA 1
ATOM 700 C C . ARG A 1 94 ? -13.633 -12.508 -18.406 1 93.75 94 ARG A C 1
ATOM 702 O O . ARG A 1 94 ? -13.406 -11.547 -19.141 1 93.75 94 ARG A O 1
ATOM 709 N N . SER A 1 95 ? -14.375 -12.453 -17.344 1 95.94 95 SER A N 1
ATOM 710 C CA . SER A 1 95 ? -15 -11.18 -17 1 95.94 95 SER A CA 1
ATOM 711 C C . SER A 1 95 ? -14.055 -10.297 -16.188 1 95.94 95 SER A C 1
ATOM 713 O O . SER A 1 95 ? -14.359 -9.133 -15.914 1 95.94 95 SER A O 1
ATOM 715 N N . LEU A 1 96 ? -12.898 -10.828 -15.828 1 97.12 96 LEU A N 1
ATOM 716 C CA . LEU A 1 96 ? -11.93 -10.078 -15.031 1 97.12 96 LEU A CA 1
ATOM 717 C C . LEU A 1 96 ? -11.227 -9.023 -15.883 1 97.12 96 LEU A C 1
ATOM 719 O O . LEU A 1 96 ? -10.836 -9.305 -17.016 1 97.12 96 LEU A O 1
ATOM 723 N N . SER A 1 97 ? -11.141 -7.848 -15.383 1 97.75 97 SER A N 1
ATOM 724 C CA . SER A 1 97 ? -10.289 -6.809 -15.945 1 97.75 97 SER A CA 1
ATOM 725 C C . SER A 1 97 ? -9.344 -6.234 -14.898 1 97.75 97 SER A C 1
ATOM 727 O O . SER A 1 97 ? -9.734 -6.043 -13.742 1 97.75 97 SER A O 1
ATOM 729 N N . ILE A 1 98 ? -8.078 -6.098 -15.227 1 98.38 98 ILE A N 1
ATOM 730 C CA . ILE A 1 98 ? -7.055 -5.43 -14.422 1 98.38 98 ILE A CA 1
ATOM 731 C C . ILE A 1 98 ? -6.453 -4.27 -15.211 1 98.38 98 ILE A C 1
ATOM 733 O O . ILE A 1 98 ? -6.02 -4.445 -16.359 1 98.38 98 ILE A O 1
ATOM 737 N N . SER A 1 99 ? -6.512 -3.08 -14.633 1 98.38 99 SER A N 1
ATOM 738 C CA . SER A 1 99 ? -5.984 -1.9 -15.312 1 98.38 99 SER A CA 1
ATOM 739 C C . SER A 1 99 ? -5.414 -0.898 -14.312 1 98.38 99 SER A C 1
ATOM 741 O O . SER A 1 99 ? -5.5 -1.104 -13.102 1 98.38 99 SER A O 1
ATOM 743 N N . ARG A 1 100 ? -4.688 0.131 -14.812 1 98.62 100 ARG A N 1
ATOM 744 C CA . ARG A 1 100 ? -4.121 1.213 -14.008 1 98.62 100 ARG A CA 1
ATOM 745 C C . ARG A 1 100 ? -3.184 0.668 -12.938 1 98.62 100 ARG A C 1
ATOM 747 O O . ARG A 1 100 ? -3.287 1.042 -11.766 1 98.62 100 ARG A O 1
ATOM 754 N N . THR A 1 101 ? -2.34 -0.254 -13.367 1 98.81 101 THR A N 1
ATOM 755 C CA . THR A 1 101 ? -1.488 -0.999 -12.445 1 98.81 101 THR A CA 1
ATOM 756 C C . THR A 1 101 ? -0.233 -0.201 -12.102 1 98.81 101 THR A C 1
ATOM 758 O O . THR A 1 101 ? 0.394 0.387 -12.984 1 98.81 101 THR A O 1
ATOM 761 N N . THR A 1 102 ? 0.054 -0.077 -10.852 1 98.81 102 THR A N 1
ATOM 762 C CA . THR A 1 102 ? 1.333 0.412 -10.352 1 98.81 102 THR A CA 1
ATOM 763 C C . THR A 1 102 ? 1.852 -0.483 -9.227 1 98.81 102 THR A C 1
ATOM 765 O O . THR A 1 102 ? 1.08 -1.215 -8.609 1 98.81 102 THR A O 1
ATOM 768 N N . TRP A 1 103 ? 3.184 -0.517 -9.062 1 98.88 103 TRP A N 1
ATOM 769 C CA . TRP A 1 103 ? 3.783 -1.235 -7.945 1 98.88 103 TRP A CA 1
ATOM 770 C C . TRP A 1 103 ? 5.137 -0.641 -7.578 1 98.88 103 TRP A C 1
ATOM 772 O O . TRP A 1 103 ? 5.754 0.057 -8.383 1 98.88 103 TRP A O 1
ATOM 782 N N . PHE A 1 104 ? 5.551 -0.822 -6.387 1 98.88 104 PHE A N 1
ATOM 783 C CA . PHE A 1 104 ? 6.879 -0.483 -5.898 1 98.88 104 PHE A CA 1
ATOM 784 C C . PHE A 1 104 ? 7.242 -1.329 -4.684 1 98.88 104 PHE A C 1
ATOM 786 O O . PHE A 1 104 ? 6.395 -2.041 -4.141 1 98.88 104 PHE A O 1
ATOM 793 N N . SER A 1 105 ? 8.516 -1.308 -4.301 1 98.88 105 SER A N 1
ATOM 794 C CA . SER A 1 105 ? 8.977 -2.012 -3.109 1 98.88 105 SER A CA 1
ATOM 795 C C . SER A 1 105 ? 10.094 -1.245 -2.412 1 98.88 105 SER A C 1
ATOM 797 O O . SER A 1 105 ? 10.719 -0.366 -3.012 1 98.88 105 SER A O 1
ATOM 799 N N . GLY A 1 106 ? 10.227 -1.495 -1.199 1 98.56 106 GLY A N 1
ATOM 800 C CA . GLY A 1 106 ? 11.258 -0.928 -0.345 1 98.56 106 GLY A CA 1
ATOM 801 C C . GLY A 1 106 ? 11.211 -1.455 1.076 1 98.56 106 GLY A C 1
ATOM 802 O O . GLY A 1 106 ? 10.133 -1.768 1.594 1 98.56 106 GLY A O 1
ATOM 803 N N . GLN A 1 107 ? 12.375 -1.504 1.654 1 98.31 107 GLN A N 1
ATOM 804 C CA . GLN A 1 107 ? 12.508 -1.847 3.066 1 98.31 107 GLN A CA 1
ATOM 805 C C . GLN A 1 107 ? 11.875 -3.203 3.365 1 98.31 107 GLN A C 1
ATOM 807 O O . GLN A 1 107 ? 11.25 -3.385 4.41 1 98.31 107 GLN A O 1
ATOM 812 N N . GLY A 1 108 ? 11.938 -4.102 2.375 1 98.56 108 GLY A N 1
ATOM 813 C CA . GLY A 1 108 ? 11.5 -5.473 2.588 1 98.56 108 GLY A CA 1
ATOM 814 C C . GLY A 1 108 ? 10.016 -5.668 2.346 1 98.56 108 GLY A C 1
ATOM 815 O O . GLY A 1 108 ? 9.477 -6.738 2.625 1 98.56 108 GLY A O 1
ATOM 816 N N . TYR A 1 109 ? 9.383 -4.656 1.83 1 98.94 109 TYR A N 1
ATOM 817 C CA . TYR A 1 109 ? 7.957 -4.73 1.524 1 98.94 109 TYR A CA 1
ATOM 818 C C . TYR A 1 109 ? 7.684 -4.281 0.093 1 98.94 109 TYR A C 1
ATOM 820 O O . TYR A 1 109 ? 8.555 -3.709 -0.562 1 98.94 109 TYR A O 1
ATOM 828 N N . GLY A 1 110 ? 6.543 -4.594 -0.455 1 98.94 110 GLY A N 1
ATOM 829 C CA . GLY A 1 110 ? 6.043 -4.102 -1.729 1 98.94 110 GLY A CA 1
ATOM 830 C C . GLY A 1 110 ? 4.535 -3.939 -1.758 1 98.94 110 GLY A C 1
ATOM 831 O O . GLY A 1 110 ? 3.83 -4.512 -0.923 1 98.94 110 GLY A O 1
ATOM 832 N N . VAL A 1 111 ? 4.078 -3.148 -2.711 1 98.94 111 VAL A N 1
ATOM 833 C CA . VAL A 1 111 ? 2.641 -2.961 -2.859 1 98.94 111 VAL A CA 1
ATOM 834 C C . VAL A 1 111 ? 2.264 -2.986 -4.34 1 98.94 111 VAL A C 1
ATOM 836 O O . VAL A 1 111 ? 2.98 -2.432 -5.176 1 98.94 111 VAL A O 1
ATOM 839 N N . LEU A 1 112 ? 1.209 -3.66 -4.637 1 98.94 112 LEU A N 1
ATOM 840 C CA . LEU A 1 112 ? 0.474 -3.537 -5.895 1 98.94 112 LEU A CA 1
ATOM 841 C C . LEU A 1 112 ? -0.734 -2.621 -5.727 1 98.94 112 LEU A C 1
ATOM 843 O O . LEU A 1 112 ? -1.451 -2.707 -4.727 1 98.94 112 LEU A O 1
ATOM 847 N N . HIS A 1 113 ? -0.953 -1.744 -6.609 1 98.94 113 HIS A N 1
ATOM 848 C CA . HIS A 1 113 ? -2.117 -0.872 -6.703 1 98.94 113 HIS A CA 1
ATOM 849 C C . HIS A 1 113 ? -2.732 -0.918 -8.102 1 98.94 113 HIS A C 1
ATOM 851 O O . HIS A 1 113 ? -2.053 -0.643 -9.086 1 98.94 113 HIS A O 1
ATOM 857 N N . TYR A 1 114 ? -4.047 -1.336 -8.133 1 98.88 114 TYR A N 1
ATOM 858 C CA . TYR A 1 114 ? -4.648 -1.532 -9.445 1 98.88 114 TYR A CA 1
ATOM 859 C C . TYR A 1 114 ? -6.168 -1.472 -9.367 1 98.88 114 TYR A C 1
ATOM 861 O O . TYR A 1 114 ? -6.742 -1.538 -8.281 1 98.88 114 TYR A O 1
ATOM 869 N N . MET A 1 115 ? -6.77 -1.278 -10.5 1 98.88 115 MET A N 1
ATOM 870 C CA . MET A 1 115 ? -8.219 -1.383 -10.648 1 98.88 115 MET A CA 1
ATOM 871 C C . MET A 1 115 ? -8.625 -2.787 -11.094 1 98.88 115 MET A C 1
ATOM 873 O O . MET A 1 115 ? -8.078 -3.318 -12.055 1 98.88 115 MET A O 1
ATOM 877 N N . MET A 1 116 ? -9.484 -3.398 -10.352 1 98.56 116 MET A N 1
ATOM 878 C CA . MET A 1 116 ? -10.008 -4.723 -10.672 1 98.56 116 MET A CA 1
ATOM 879 C C . MET A 1 116 ? -11.492 -4.652 -11.016 1 98.56 116 MET A C 1
ATOM 881 O O . MET A 1 116 ? -12.297 -4.18 -10.203 1 98.56 116 MET A O 1
ATOM 885 N N . GLY A 1 117 ? -11.812 -5.023 -12.203 1 97.88 117 GLY A N 1
ATOM 886 C CA . GLY A 1 117 ? -13.195 -5.215 -12.602 1 97.88 117 GLY A CA 1
ATOM 887 C C . GLY A 1 117 ? -13.617 -6.672 -12.633 1 97.88 117 GLY A C 1
ATOM 888 O O . GLY A 1 117 ? -12.883 -7.523 -13.148 1 97.88 117 GLY A O 1
ATOM 889 N N . LEU A 1 118 ? -14.727 -6.945 -11.992 1 94.56 118 LEU A N 1
ATOM 890 C CA . LEU A 1 118 ? -15.258 -8.305 -12.008 1 94.56 118 LEU A CA 1
ATOM 891 C C . LEU A 1 118 ? -16.781 -8.297 -11.977 1 94.56 118 LEU A C 1
ATOM 893 O O . LEU A 1 118 ? -17.391 -7.672 -11.102 1 94.56 118 LEU A O 1
ATOM 897 N N . ASN A 1 119 ? -17.406 -8.977 -12.914 1 92.81 119 ASN A N 1
ATOM 898 C CA . ASN A 1 119 ? -18.844 -9.141 -12.969 1 92.81 119 ASN A CA 1
ATOM 899 C C . ASN A 1 119 ? -19.562 -7.793 -12.891 1 92.81 119 ASN A C 1
ATOM 901 O O . ASN A 1 119 ? -20.531 -7.641 -12.133 1 92.81 119 ASN A O 1
ATOM 905 N N . GLY A 1 120 ? -19 -6.766 -13.5 1 92.06 120 GLY A N 1
ATOM 906 C CA . GLY A 1 120 ? -19.656 -5.469 -13.641 1 92.06 120 GLY A CA 1
ATOM 907 C C . GLY A 1 120 ? -19.328 -4.512 -12.508 1 92.06 120 GLY A C 1
ATOM 908 O O . GLY A 1 120 ? -19.812 -3.381 -12.492 1 92.06 120 GLY A O 1
ATOM 909 N N . THR A 1 121 ? -18.562 -4.98 -11.547 1 95.56 121 THR A N 1
ATOM 910 C CA . THR A 1 121 ? -18.141 -4.105 -10.461 1 95.56 121 THR A CA 1
ATOM 911 C C . THR A 1 121 ? -16.672 -3.723 -10.609 1 95.56 121 THR A C 1
ATOM 913 O O . THR A 1 121 ? -15.906 -4.445 -11.242 1 95.56 121 THR A O 1
ATOM 916 N N . SER A 1 122 ? -16.344 -2.525 -10.164 1 98.12 122 SER A N 1
ATOM 917 C CA . SER A 1 122 ? -14.953 -2.07 -10.156 1 98.12 122 SER A CA 1
ATOM 918 C C . SER A 1 122 ? -14.469 -1.789 -8.734 1 98.12 122 SER A C 1
ATOM 920 O O . SER A 1 122 ? -15.211 -1.239 -7.922 1 98.12 122 SER A O 1
ATOM 922 N N . ASN A 1 123 ? -13.266 -2.197 -8.531 1 98.69 123 ASN A N 1
ATOM 923 C CA . ASN A 1 123 ? -12.664 -1.998 -7.219 1 98.69 123 ASN A CA 1
ATOM 924 C C . ASN A 1 123 ? -11.258 -1.416 -7.332 1 98.69 123 ASN A C 1
ATOM 926 O O . ASN A 1 123 ? -10.539 -1.704 -8.289 1 98.69 123 ASN A O 1
ATOM 930 N N . ALA A 1 124 ? -10.93 -0.519 -6.453 1 98.94 124 ALA A N 1
ATOM 931 C CA . ALA A 1 124 ? -9.531 -0.174 -6.191 1 98.94 124 ALA A CA 1
ATOM 932 C C . ALA A 1 124 ? -8.906 -1.145 -5.195 1 98.94 124 ALA A C 1
ATOM 934 O O . ALA A 1 124 ? -9.445 -1.367 -4.113 1 98.94 124 ALA A O 1
ATOM 935 N N . VAL A 1 125 ? -7.773 -1.733 -5.59 1 98.88 125 VAL A N 1
ATOM 936 C CA . VAL A 1 125 ? -7.168 -2.781 -4.777 1 98.88 125 VAL A CA 1
ATOM 937 C C . VAL A 1 125 ? -5.73 -2.396 -4.43 1 98.88 125 VAL A C 1
ATOM 939 O O . VAL A 1 125 ? -4.988 -1.901 -5.281 1 98.88 125 VAL A O 1
ATOM 942 N N . MET A 1 126 ? -5.359 -2.582 -3.207 1 98.94 126 MET A N 1
ATOM 943 C CA . MET A 1 126 ? -3.959 -2.551 -2.799 1 98.94 126 MET A CA 1
ATOM 944 C C . MET A 1 126 ? -3.566 -3.85 -2.104 1 98.94 126 MET A C 1
ATOM 946 O O . MET A 1 126 ? -4.215 -4.266 -1.143 1 98.94 126 MET A O 1
ATOM 950 N N . ASP A 1 127 ? -2.561 -4.504 -2.637 1 98.88 127 ASP A N 1
ATOM 951 C CA . ASP A 1 127 ? -1.925 -5.684 -2.061 1 98.88 127 ASP A CA 1
ATOM 952 C C . ASP A 1 127 ? -0.535 -5.355 -1.521 1 98.88 127 ASP A C 1
ATOM 954 O O . ASP A 1 127 ? 0.328 -4.879 -2.264 1 98.88 127 ASP A O 1
ATOM 958 N N . LYS A 1 128 ? -0.379 -5.539 -0.249 1 98.94 128 LYS A N 1
ATOM 959 C CA . LYS A 1 128 ? 0.911 -5.355 0.409 1 98.94 128 LYS A CA 1
ATOM 960 C C . LYS A 1 128 ? 1.579 -6.695 0.697 1 98.94 128 LYS A C 1
ATOM 962 O O . LYS A 1 128 ? 0.922 -7.641 1.136 1 98.94 128 LYS A O 1
ATOM 967 N N . PHE A 1 129 ? 2.891 -6.746 0.453 1 98.94 129 PHE A N 1
ATOM 968 C CA . PHE A 1 129 ? 3.637 -7.984 0.649 1 98.94 129 PHE A CA 1
ATOM 969 C C . PHE A 1 129 ? 4.887 -7.734 1.487 1 98.94 129 PHE A C 1
ATOM 971 O O . PHE A 1 129 ? 5.496 -6.668 1.4 1 98.94 129 PHE A O 1
ATOM 978 N N . ARG A 1 130 ? 5.215 -8.688 2.307 1 98.88 130 ARG A N 1
ATOM 979 C CA . ARG A 1 130 ? 6.523 -8.734 2.951 1 98.88 130 ARG A CA 1
ATOM 980 C C . ARG A 1 130 ? 7.449 -9.711 2.234 1 98.88 130 ARG A C 1
ATOM 982 O O . ARG A 1 130 ? 7.023 -10.789 1.813 1 98.88 130 ARG A O 1
ATOM 989 N N . LEU A 1 131 ? 8.664 -9.305 2.119 1 98.81 131 LEU A N 1
ATOM 990 C CA . LEU A 1 131 ? 9.68 -10.164 1.515 1 98.81 131 LEU A CA 1
ATOM 991 C C . LEU A 1 131 ? 10.648 -10.688 2.568 1 98.81 131 LEU A C 1
ATOM 993 O O . LEU A 1 131 ? 11.023 -9.961 3.492 1 98.81 131 LEU A O 1
ATOM 997 N N . GLN A 1 132 ? 10.984 -11.898 2.561 1 98.25 132 GLN A N 1
ATOM 998 C CA . GLN A 1 132 ? 12.172 -12.469 3.18 1 98.25 132 GLN A CA 1
ATOM 999 C C . GLN A 1 132 ? 13.234 -12.805 2.135 1 98.25 132 GLN A C 1
ATOM 1001 O O . GLN A 1 132 ? 13 -13.633 1.25 1 98.25 132 GLN A O 1
ATOM 1006 N N . GLY A 1 133 ? 14.406 -12.188 2.291 1 98 133 GLY A N 1
ATOM 1007 C CA . GLY A 1 133 ? 15.234 -12.188 1.094 1 98 133 GLY A CA 1
ATOM 1008 C C . GLY A 1 133 ? 14.523 -11.633 -0.125 1 98 133 GLY A C 1
ATOM 1009 O O . GLY A 1 133 ? 13.969 -10.531 -0.081 1 98 133 GLY A O 1
ATOM 1010 N N . THR A 1 134 ? 14.477 -12.406 -1.205 1 98.62 134 THR A N 1
ATOM 1011 C CA . THR A 1 134 ? 13.828 -11.93 -2.42 1 98.62 134 THR A CA 1
ATOM 1012 C C . THR A 1 134 ? 12.523 -12.68 -2.662 1 98.62 134 THR A C 1
ATOM 1014 O O . THR A 1 134 ? 11.945 -12.594 -3.748 1 98.62 134 THR A O 1
ATOM 1017 N N . CYS A 1 135 ? 12.039 -13.43 -1.611 1 98.75 135 CYS A N 1
ATOM 1018 C CA . CYS A 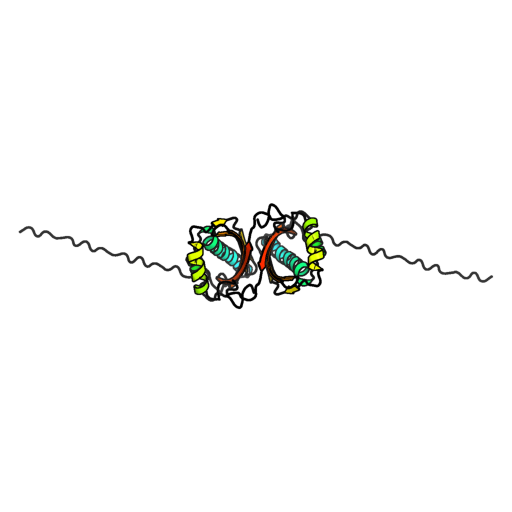1 135 ? 10.812 -14.211 -1.722 1 98.75 135 CYS A CA 1
ATOM 1019 C C . CYS A 1 135 ? 9.648 -13.484 -1.052 1 98.75 135 CYS A C 1
ATOM 1021 O O . CYS A 1 135 ? 9.812 -12.891 0.016 1 98.75 135 CYS A O 1
ATOM 1023 N N . VAL A 1 136 ? 8.508 -13.562 -1.644 1 98.81 136 VAL A N 1
ATOM 1024 C CA . VAL A 1 136 ? 7.277 -13.094 -1.014 1 98.81 136 VAL A CA 1
ATOM 1025 C C . VAL A 1 136 ? 6.82 -14.086 0.047 1 98.81 136 VAL A C 1
ATOM 1027 O O . VAL A 1 136 ? 6.703 -15.289 -0.229 1 98.81 136 VAL A O 1
ATOM 1030 N N . VAL A 1 137 ? 6.496 -13.609 1.277 1 98.75 137 VAL A N 1
ATOM 1031 C CA . VAL A 1 137 ? 6.219 -14.578 2.33 1 98.75 137 VAL A CA 1
ATOM 1032 C C . VAL A 1 137 ? 4.949 -14.18 3.08 1 98.75 137 VAL A C 1
ATOM 1034 O O . VAL A 1 137 ? 4.43 -14.953 3.889 1 98.75 137 VAL A O 1
ATOM 1037 N N . GLU A 1 138 ? 4.453 -13 2.871 1 98.88 138 GLU A N 1
ATOM 1038 C CA . GLU A 1 138 ? 3.303 -12.5 3.613 1 98.88 138 GLU A CA 1
ATOM 1039 C C . GLU A 1 138 ? 2.521 -11.477 2.793 1 98.88 138 GLU A C 1
ATOM 1041 O O . GLU A 1 138 ? 3.107 -10.711 2.021 1 98.88 138 GLU A O 1
ATOM 1046 N N . HIS A 1 139 ? 1.188 -11.477 2.916 1 98.88 139 HIS A N 1
ATOM 1047 C CA . HIS A 1 139 ? 0.307 -10.688 2.062 1 98.88 139 HIS A CA 1
ATOM 1048 C C . HIS A 1 139 ? -0.823 -10.055 2.869 1 98.88 139 HIS A C 1
ATOM 1050 O O . HIS A 1 139 ? -1.419 -10.711 3.729 1 98.88 139 HIS A O 1
ATOM 1056 N N . TRP A 1 140 ? -1.058 -8.758 2.689 1 98.88 140 TRP A N 1
ATOM 1057 C CA . TRP A 1 140 ? -2.227 -8.008 3.137 1 98.88 140 TRP A CA 1
ATOM 1058 C C . TRP A 1 140 ? -2.949 -7.371 1.954 1 98.88 140 TRP A C 1
ATOM 1060 O O . TRP A 1 140 ? -2.342 -7.105 0.915 1 98.88 140 TRP A O 1
ATOM 1070 N N . ASP A 1 141 ? -4.219 -7.082 2.133 1 98.75 141 ASP A N 1
ATOM 1071 C CA . ASP A 1 141 ? -4.883 -6.363 1.049 1 98.75 141 ASP A CA 1
ATOM 1072 C C . ASP A 1 141 ? -6.059 -5.543 1.573 1 98.75 141 ASP A C 1
ATOM 1074 O O . ASP A 1 141 ? -6.531 -5.766 2.691 1 98.75 141 ASP A O 1
ATOM 1078 N N . ALA A 1 142 ? -6.402 -4.52 0.904 1 98.75 142 ALA A N 1
ATOM 1079 C CA . ALA A 1 142 ? -7.621 -3.723 1.015 1 98.75 142 ALA A CA 1
ATOM 1080 C C . ALA A 1 142 ? -8.242 -3.475 -0.358 1 98.75 142 ALA A C 1
ATOM 1082 O O . ALA A 1 142 ? -7.535 -3.143 -1.313 1 98.75 142 ALA A O 1
ATOM 1083 N N . MET A 1 143 ? -9.492 -3.701 -0.438 1 98.62 143 MET A N 1
ATOM 1084 C CA . MET A 1 143 ? -10.266 -3.512 -1.663 1 98.62 143 MET A CA 1
ATOM 1085 C C . MET A 1 143 ? -11.461 -2.596 -1.418 1 98.62 143 MET A C 1
ATOM 1087 O O . MET A 1 143 ? -12.234 -2.814 -0.485 1 98.62 143 MET A O 1
ATOM 1091 N N . GLN A 1 144 ? -11.578 -1.575 -2.27 1 98.75 144 GLN A N 1
ATOM 1092 C CA . GLN A 1 144 ? -12.688 -0.638 -2.123 1 98.75 144 GLN A CA 1
ATOM 1093 C C . GLN A 1 144 ? -13.461 -0.492 -3.43 1 98.75 144 GLN A C 1
ATOM 1095 O O . GLN A 1 144 ? -12.875 -0.239 -4.484 1 98.75 144 GLN A O 1
ATOM 1100 N N . ALA A 1 145 ? -14.797 -0.589 -3.293 1 98.5 145 ALA A N 1
ATOM 1101 C CA . ALA A 1 145 ? -15.672 -0.473 -4.461 1 98.5 145 ALA A CA 1
ATOM 1102 C C . ALA A 1 145 ? -15.586 0.924 -5.07 1 98.5 145 ALA A C 1
ATOM 1104 O O . ALA A 1 145 ? -15.562 1.922 -4.344 1 98.5 145 ALA A O 1
ATOM 1105 N N . ILE A 1 146 ? -15.484 0.97 -6.344 1 98.62 146 ILE A N 1
ATOM 1106 C CA . ILE A 1 146 ? -15.617 2.203 -7.113 1 98.62 146 ILE A CA 1
ATOM 1107 C C . ILE A 1 146 ? -17.062 2.361 -7.59 1 98.62 146 ILE A C 1
ATOM 1109 O O . ILE A 1 146 ? -17.531 1.601 -8.438 1 98.62 146 ILE A O 1
ATOM 1113 N N . LEU A 1 147 ? -17.703 3.348 -7.133 1 97.56 147 LEU A N 1
ATOM 1114 C CA . LEU A 1 147 ? -19.125 3.51 -7.395 1 97.56 147 LEU A CA 1
ATOM 1115 C C . LEU A 1 147 ? -19.359 4.355 -8.641 1 97.56 147 LEU A C 1
ATOM 1117 O O . LEU A 1 147 ? -20.391 4.223 -9.305 1 97.56 147 LEU A O 1
ATOM 1121 N N . GLY A 1 148 ? -18.406 5.227 -8.977 1 96.31 148 GLY A N 1
ATOM 1122 C CA . GLY A 1 148 ? -18.531 6.055 -10.164 1 96.31 148 GLY A CA 1
ATOM 1123 C C . GLY A 1 148 ? -19.141 7.418 -9.875 1 96.31 148 GLY A C 1
ATOM 1124 O O . GLY A 1 148 ? -19.141 8.297 -10.742 1 96.31 148 GLY A O 1
ATOM 1125 N N . ASN A 1 149 ? -19.672 7.629 -8.672 1 97.31 149 ASN A N 1
ATOM 1126 C CA . ASN A 1 149 ? -20.25 8.914 -8.281 1 97.31 149 ASN A CA 1
ATOM 1127 C C . ASN A 1 149 ? -19.516 9.516 -7.082 1 97.31 149 ASN A C 1
ATOM 1129 O O . ASN A 1 149 ? -20.125 10.242 -6.293 1 97.31 149 ASN A O 1
ATOM 1133 N N . GLU A 1 150 ? -18.297 9.234 -6.988 1 97.94 150 GLU A N 1
ATOM 1134 C CA . GLU A 1 150 ? -17.5 9.773 -5.887 1 97.94 150 GLU A CA 1
ATOM 1135 C C . GLU A 1 150 ? -17.453 11.297 -5.941 1 97.94 150 GLU A C 1
ATOM 1137 O O . GLU A 1 150 ? -17.531 11.891 -7.02 1 97.94 150 GLU A O 1
ATOM 1142 N N . THR A 1 151 ? -17.219 11.898 -4.781 1 97 151 THR A N 1
ATOM 1143 C CA . THR A 1 151 ? -17.047 13.344 -4.676 1 97 151 THR A CA 1
ATOM 1144 C C . THR A 1 151 ? -15.859 13.812 -5.508 1 97 151 THR A C 1
ATOM 1146 O O . THR A 1 151 ? -15.938 14.836 -6.188 1 97 151 THR A O 1
ATOM 1149 N N . ASN A 1 152 ? -14.828 13.109 -5.488 1 98.25 152 ASN A N 1
ATOM 1150 C CA . ASN A 1 152 ? -13.609 13.398 -6.234 1 98.25 152 ASN A CA 1
ATOM 1151 C C . ASN A 1 152 ? -13.664 12.805 -7.641 1 98.25 152 ASN A C 1
ATOM 1153 O O . ASN A 1 152 ? -13.742 11.586 -7.801 1 98.25 152 ASN A O 1
ATOM 1157 N N . PRO A 1 153 ? -13.562 13.594 -8.664 1 97.31 153 PRO A N 1
ATOM 1158 C CA . PRO A 1 153 ? -13.688 13.078 -10.031 1 97.31 153 PRO A CA 1
ATOM 1159 C C . PRO A 1 153 ? -12.484 12.234 -10.453 1 97.31 153 PRO A C 1
ATOM 1161 O O . PRO A 1 153 ? -12.547 11.516 -11.453 1 97.31 153 PRO A O 1
ATOM 1164 N N . ILE A 1 154 ? -11.312 12.266 -9.727 1 98.31 154 ILE A N 1
ATOM 1165 C CA . ILE A 1 154 ? -10.148 11.445 -10.055 1 98.31 154 ILE A CA 1
ATOM 1166 C C . ILE A 1 154 ? -9.875 10.461 -8.914 1 98.31 154 ILE A C 1
ATOM 1168 O O . ILE A 1 154 ? -8.719 10.172 -8.594 1 98.31 154 ILE A O 1
ATOM 1172 N N . ALA A 1 155 ? -10.953 10.008 -8.328 1 98.69 155 ALA A N 1
ATOM 1173 C CA . ALA A 1 155 ? -10.852 9.094 -7.195 1 98.69 155 ALA A CA 1
ATOM 1174 C C . ALA A 1 155 ? -10.078 7.832 -7.574 1 98.69 155 ALA A C 1
ATOM 1176 O O . ALA A 1 155 ? -10.219 7.316 -8.688 1 98.69 155 ALA A O 1
ATOM 1177 N N . PHE A 1 156 ? -9.172 7.391 -6.699 1 98.88 156 PHE A N 1
ATOM 1178 C CA . PHE A 1 156 ? -8.508 6.094 -6.625 1 98.88 156 PHE A CA 1
ATOM 1179 C C . PHE A 1 156 ? -7.332 6.031 -7.594 1 98.88 156 PHE A C 1
ATOM 1181 O O . PHE A 1 156 ? -6.41 5.238 -7.406 1 98.88 156 PHE A O 1
ATOM 1188 N N . PHE A 1 157 ? -7.438 6.852 -8.781 1 98.38 157 PHE A N 1
ATOM 1189 C CA . PHE A 1 157 ? -6.367 6.742 -9.766 1 98.38 157 PHE A CA 1
ATOM 1190 C C . PHE A 1 157 ? -6.074 8.094 -10.406 1 98.38 157 PHE A C 1
ATOM 1192 O O . PHE A 1 157 ? -6.961 8.945 -10.508 1 98.38 157 PHE A O 1
ATOM 1199 N N . MET B 1 1 ? 10.852 65.375 52.844 1 38.5 1 MET B N 1
ATOM 1200 C CA . MET B 1 1 ? 10.18 65.062 51.594 1 38.5 1 MET B CA 1
ATOM 1201 C C . MET B 1 1 ? 10.945 63.938 50.875 1 38.5 1 MET B C 1
ATOM 1203 O O . MET B 1 1 ? 12.016 64.188 50.312 1 38.5 1 MET B O 1
ATOM 1207 N N . ARG B 1 2 ? 10.914 62.656 51.438 1 52.38 2 ARG B N 1
ATOM 1208 C CA . ARG B 1 2 ? 11.508 61.406 50.938 1 52.38 2 ARG B CA 1
ATOM 1209 C C . ARG B 1 2 ? 10.953 61.031 49.562 1 52.38 2 ARG B C 1
ATOM 1211 O O . ARG B 1 2 ? 9.742 60.906 49.406 1 52.38 2 ARG B O 1
ATOM 1218 N N . PHE B 1 3 ? 11.625 61.438 48.438 1 50.09 3 PHE B N 1
ATOM 1219 C CA . PHE B 1 3 ? 11.32 61.062 47.062 1 50.09 3 PHE B CA 1
ATOM 1220 C C . PHE B 1 3 ? 11.43 59.562 46.844 1 50.09 3 PHE B C 1
ATOM 1222 O O . PHE B 1 3 ? 12.469 58.969 47.156 1 50.09 3 PHE B O 1
ATOM 1229 N N . SER B 1 4 ? 10.305 58.812 47.062 1 52.22 4 SER B N 1
ATOM 1230 C CA . SER B 1 4 ? 10.188 57.406 46.75 1 52.22 4 SER B CA 1
ATOM 1231 C C . SER B 1 4 ? 10.383 57.156 45.25 1 52.22 4 SER B C 1
ATOM 1233 O O . SER B 1 4 ? 9.656 57.688 44.406 1 52.22 4 SER B O 1
ATOM 1235 N N . LEU B 1 5 ? 11.617 56.812 44.844 1 51.62 5 LEU B N 1
ATOM 1236 C CA . LEU B 1 5 ? 11.906 56.406 43.469 1 51.62 5 LEU B CA 1
ATOM 1237 C C . LEU B 1 5 ? 11.141 55.125 43.094 1 51.62 5 LEU B C 1
ATOM 1239 O O . LEU B 1 5 ? 11.258 54.125 43.781 1 51.62 5 LEU B O 1
ATOM 1243 N N . THR B 1 6 ? 9.969 55.25 42.531 1 56.88 6 THR B N 1
ATOM 1244 C CA . THR B 1 6 ? 9.211 54.156 41.969 1 56.88 6 THR B CA 1
ATOM 1245 C C . THR B 1 6 ? 9.977 53.5 40.812 1 56.88 6 THR B C 1
ATOM 1247 O O . THR B 1 6 ? 10.422 54.156 39.906 1 56.88 6 THR B O 1
ATOM 1250 N N . SER B 1 7 ? 10.664 52.344 41.062 1 56.25 7 SER B N 1
ATOM 1251 C CA . SER B 1 7 ? 11.336 51.562 40.031 1 56.25 7 SER B CA 1
ATOM 1252 C C . SER B 1 7 ? 10.352 51 39 1 56.25 7 SER B C 1
ATOM 1254 O O . SER B 1 7 ? 9.398 50.312 39.375 1 56.25 7 SER B O 1
ATOM 1256 N N . VAL B 1 8 ? 10.172 51.75 37.875 1 60.62 8 VAL B N 1
ATOM 1257 C CA . VAL B 1 8 ? 9.383 51.219 36.781 1 60.62 8 VAL B CA 1
ATOM 1258 C C . VAL B 1 8 ? 10.039 49.969 36.219 1 60.62 8 VAL B C 1
ATOM 1260 O O . VAL B 1 8 ? 11.156 50 35.719 1 60.62 8 VAL B O 1
ATOM 1263 N N . ALA B 1 9 ? 9.609 48.781 36.625 1 60 9 ALA B N 1
ATOM 1264 C CA . ALA B 1 9 ? 10 47.5 36 1 60 9 ALA B CA 1
ATOM 1265 C C . ALA B 1 9 ? 9.5 47.406 34.562 1 60 9 ALA B C 1
ATOM 1267 O O . ALA B 1 9 ? 8.297 47.438 34.312 1 60 9 ALA B O 1
ATOM 1268 N N . ALA B 1 10 ? 10.336 47.781 33.562 1 56.84 10 ALA B N 1
ATOM 1269 C CA . ALA B 1 10 ? 10.023 47.562 32.156 1 56.84 10 ALA B CA 1
ATOM 1270 C C . ALA B 1 10 ? 9.797 46.062 31.891 1 56.84 10 ALA B C 1
ATOM 1272 O O . ALA B 1 10 ? 10.688 45.25 32.125 1 56.84 10 ALA B O 1
ATOM 1273 N N . LEU B 1 11 ? 8.57 45.562 31.75 1 57.75 11 LEU B N 1
ATOM 1274 C CA . LEU B 1 11 ? 8.258 44.219 31.297 1 57.75 11 LEU B CA 1
ATOM 1275 C C . LEU B 1 11 ? 8.711 44 29.859 1 57.75 11 LEU B C 1
ATOM 1277 O O . LEU B 1 11 ? 8.219 44.656 28.953 1 57.75 11 LEU B O 1
ATOM 1281 N N . VAL B 1 12 ? 9.906 43.531 29.609 1 58.66 12 VAL B N 1
ATOM 1282 C CA . VAL B 1 12 ? 10.32 43.094 28.281 1 58.66 12 VAL B CA 1
ATOM 1283 C C . VAL B 1 12 ? 9.43 41.938 27.797 1 58.66 12 VAL B C 1
ATOM 1285 O O . VAL B 1 12 ? 9.445 40.844 28.391 1 58.66 12 VAL B O 1
ATOM 1288 N N . ALA B 1 13 ? 8.352 42.25 27.062 1 54.62 13 ALA B N 1
ATOM 1289 C CA . ALA B 1 13 ? 7.594 41.188 26.391 1 54.62 13 ALA B CA 1
ATOM 1290 C C . ALA B 1 13 ? 8.469 40.438 25.422 1 54.62 13 ALA B C 1
ATOM 1292 O O . ALA B 1 13 ? 8.961 41 24.438 1 54.62 13 ALA B O 1
ATOM 1293 N N . ALA B 1 14 ? 9.039 39.344 25.75 1 57.5 14 ALA B N 1
ATOM 1294 C CA . ALA B 1 14 ? 9.68 38.438 24.781 1 57.5 14 ALA B CA 1
ATOM 1295 C C . ALA B 1 14 ? 8.703 38.031 23.672 1 57.5 14 ALA B C 1
ATOM 1297 O O . ALA B 1 14 ? 7.695 37.375 23.938 1 57.5 14 ALA B O 1
ATOM 1298 N N . LEU B 1 15 ? 8.688 38.719 22.531 1 54 15 LEU B N 1
ATOM 1299 C CA . LEU B 1 15 ? 7.996 38.188 21.344 1 54 15 LEU B CA 1
ATOM 1300 C C . LEU B 1 15 ? 8.445 36.781 21.031 1 54 15 LEU B C 1
ATOM 1302 O O . LEU B 1 15 ? 9.586 36.562 20.609 1 54 15 LEU B O 1
ATOM 1306 N N . ALA B 1 16 ? 7.785 35.844 21.578 1 54.09 16 ALA B N 1
ATOM 1307 C CA . ALA B 1 16 ? 8.016 34.5 21.062 1 54.09 16 ALA B CA 1
ATOM 1308 C C . ALA B 1 16 ? 7.801 34.438 19.547 1 54.09 16 ALA B C 1
ATOM 1310 O O . ALA B 1 16 ? 6.664 34.531 19.078 1 54.09 16 ALA B O 1
ATOM 1311 N N . VAL B 1 17 ? 8.727 34.906 18.719 1 50.62 17 VAL B N 1
ATOM 1312 C CA . VAL B 1 17 ? 8.609 34.562 17.297 1 50.62 17 VAL B CA 1
ATOM 1313 C C . VAL B 1 17 ? 8.25 33.094 17.125 1 50.62 17 VAL B C 1
ATOM 1315 O O . VAL B 1 17 ? 9.016 32.219 17.516 1 50.62 17 VAL B O 1
ATOM 1318 N N . ALA B 1 18 ? 6.945 32.812 17.094 1 50.41 18 ALA B N 1
ATOM 1319 C CA . ALA B 1 18 ? 6.621 31.453 16.609 1 50.41 18 ALA B CA 1
ATOM 1320 C C . ALA B 1 18 ? 7.441 31.109 15.375 1 50.41 18 ALA B C 1
ATOM 1322 O O . ALA B 1 18 ? 7.207 31.641 14.289 1 50.41 18 ALA B O 1
ATOM 1323 N N . VAL B 1 19 ? 8.664 30.875 15.367 1 48.53 19 VAL B N 1
ATOM 1324 C CA . VAL B 1 19 ? 9.352 30.328 14.203 1 48.53 19 VAL B CA 1
ATOM 1325 C C . VAL B 1 19 ? 8.477 29.266 13.539 1 48.53 19 VAL B C 1
ATOM 1327 O O . VAL B 1 19 ? 8.242 28.203 14.117 1 48.53 19 VAL B O 1
ATOM 1330 N N . SER B 1 20 ? 7.41 29.672 12.891 1 52.47 20 SER B N 1
ATOM 1331 C CA . SER B 1 20 ? 6.715 28.688 12.07 1 52.47 20 SER B CA 1
ATOM 1332 C C . SER B 1 20 ? 7.703 27.781 11.336 1 52.47 20 SER B C 1
ATOM 1334 O O . SER B 1 20 ? 8.539 28.266 10.562 1 52.47 20 SER B O 1
ATOM 1336 N N . ALA B 1 21 ? 8.211 26.781 11.945 1 64.31 21 ALA B N 1
ATOM 1337 C CA . ALA B 1 21 ? 9.203 25.922 11.32 1 64.31 21 ALA B CA 1
ATOM 1338 C C . ALA B 1 21 ? 8.789 25.547 9.898 1 64.31 21 ALA B C 1
ATOM 1340 O O . ALA B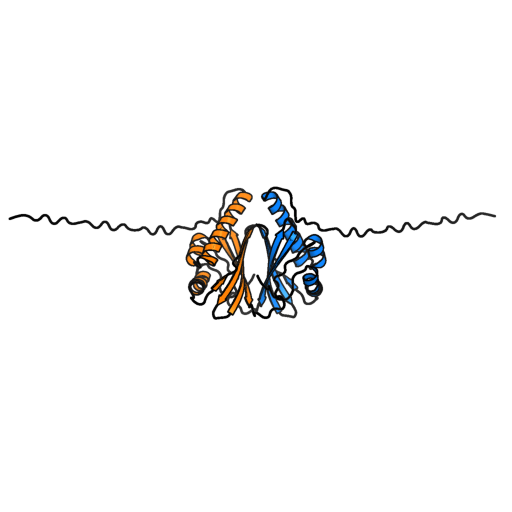 1 21 ? 7.672 25.078 9.672 1 64.31 21 ALA B O 1
ATOM 1341 N N . GLY B 1 22 ? 9.25 26.188 8.812 1 81.06 22 GLY B N 1
ATOM 1342 C CA . GLY B 1 22 ? 9.07 25.906 7.395 1 81.06 22 GLY B CA 1
ATOM 1343 C C . GLY B 1 22 ? 9.117 24.422 7.07 1 81.06 22 GLY B C 1
ATOM 1344 O O . GLY B 1 22 ? 9.25 23.594 7.969 1 81.06 22 GLY B O 1
ATOM 1345 N N . PRO B 1 23 ? 8.789 24.141 5.824 1 90.88 23 PRO B N 1
ATOM 1346 C CA . PRO B 1 23 ? 8.867 22.734 5.402 1 90.88 23 PRO B CA 1
ATOM 1347 C C . PRO B 1 23 ? 10.234 22.109 5.684 1 90.88 23 PRO B C 1
ATOM 1349 O O . PRO B 1 23 ? 11.258 22.797 5.594 1 90.88 23 PRO B O 1
ATOM 1352 N N . LEU B 1 24 ? 10.195 20.891 6.184 1 95.75 24 LEU B N 1
ATOM 1353 C CA . LEU B 1 24 ? 11.414 20.125 6.418 1 95.75 24 LEU B CA 1
ATOM 1354 C C . LEU B 1 24 ? 11.812 19.344 5.172 1 95.75 24 LEU B C 1
ATOM 1356 O O . LEU B 1 24 ? 12.914 18.797 5.102 1 95.75 24 LEU B O 1
ATOM 1360 N N . CYS B 1 25 ? 10.914 19.328 4.121 1 97.31 25 CYS B N 1
ATOM 1361 C CA . CYS B 1 25 ? 11.172 18.578 2.902 1 97.31 25 CYS B CA 1
ATOM 1362 C C . CYS B 1 25 ? 11.609 19.5 1.77 1 97.31 25 CYS B C 1
ATOM 1364 O O . CYS B 1 25 ? 11.539 20.719 1.892 1 97.31 25 CYS B O 1
ATOM 1366 N N . THR B 1 26 ? 12.141 18.875 0.771 1 97.06 26 THR B N 1
ATOM 1367 C CA . THR B 1 26 ? 12.508 19.609 -0.442 1 97.06 26 THR B CA 1
ATOM 1368 C C . THR B 1 26 ? 12.141 18.797 -1.685 1 97.06 26 THR B C 1
ATOM 1370 O O . THR B 1 26 ? 12.281 17.578 -1.7 1 97.06 26 THR B O 1
ATOM 1373 N N . THR B 1 27 ? 11.68 19.453 -2.721 1 96 27 THR B N 1
ATOM 1374 C CA . THR B 1 27 ? 11.336 18.781 -3.971 1 96 27 THR B CA 1
ATOM 1375 C C . THR B 1 27 ? 12.562 18.672 -4.883 1 96 27 THR B C 1
ATOM 1377 O O . THR B 1 27 ? 12.539 17.938 -5.871 1 96 27 THR B O 1
ATOM 1380 N N . ASP B 1 28 ? 13.531 19.406 -4.551 1 95.25 28 ASP B N 1
ATOM 1381 C CA . ASP B 1 28 ? 14.758 19.453 -5.34 1 95.25 28 ASP B CA 1
ATOM 1382 C C . ASP B 1 28 ? 15.945 18.922 -4.539 1 95.25 28 ASP B C 1
ATOM 1384 O O . ASP B 1 28 ? 16.844 19.672 -4.164 1 95.25 28 ASP B O 1
ATOM 1388 N N . PHE B 1 29 ? 15.961 17.641 -4.371 1 96.06 29 PHE B N 1
ATOM 1389 C CA . PHE B 1 29 ? 17 17 -3.582 1 96.06 29 PHE B CA 1
ATOM 1390 C C . PHE B 1 29 ? 18.297 16.859 -4.391 1 96.06 29 PHE B C 1
ATOM 1392 O O . PHE B 1 29 ? 18.266 16.453 -5.555 1 96.06 29 PHE B O 1
ATOM 1399 N N . GLU B 1 30 ? 19.359 17.281 -3.85 1 96 30 GLU B N 1
ATOM 1400 C CA . GLU B 1 30 ? 20.672 17.125 -4.473 1 96 30 GLU B CA 1
ATOM 1401 C C . GLU B 1 30 ? 21.453 15.977 -3.832 1 96 30 GLU B C 1
ATOM 1403 O O . GLU B 1 30 ? 21.672 15.969 -2.619 1 96 30 GLU B O 1
ATOM 1408 N N . GLY B 1 31 ? 21.75 14.992 -4.492 1 96.81 31 GLY B N 1
ATOM 1409 C CA . GLY B 1 31 ? 22.484 13.82 -4.02 1 96.81 31 GLY B CA 1
ATOM 1410 C C . GLY B 1 31 ? 22.312 12.609 -4.922 1 96.81 31 GLY B C 1
ATOM 1411 O O . GLY B 1 31 ? 21.734 12.711 -6 1 96.81 31 GLY B O 1
ATOM 1412 N N . THR B 1 32 ? 23 11.555 -4.594 1 95.88 32 THR B N 1
ATOM 1413 C CA . THR B 1 32 ? 22.891 10.32 -5.355 1 95.88 32 THR B CA 1
ATOM 1414 C C . THR B 1 32 ? 21.516 9.68 -5.16 1 95.88 32 THR B C 1
ATOM 1416 O O . THR B 1 32 ? 20.812 10 -4.203 1 95.88 32 THR B O 1
ATOM 1419 N N . PRO B 1 33 ? 21.125 8.836 -6.035 1 94.19 33 PRO B N 1
ATOM 1420 C CA . PRO B 1 33 ? 19.859 8.125 -5.859 1 94.19 33 PRO B CA 1
ATOM 1421 C C . PRO B 1 33 ? 19.781 7.375 -4.531 1 94.19 33 PRO B C 1
ATOM 1423 O O . PRO B 1 33 ? 18.719 7.293 -3.926 1 94.19 33 PRO B O 1
ATOM 1426 N N . GLU B 1 34 ? 20.906 6.871 -4.086 1 93.12 34 GLU B N 1
ATOM 1427 C CA . GLU B 1 34 ? 20.953 6.156 -2.812 1 93.12 34 GLU B CA 1
ATOM 1428 C C . GLU B 1 34 ? 20.719 7.102 -1.639 1 93.12 34 GLU B C 1
ATOM 1430 O O . GLU B 1 34 ? 20.031 6.75 -0.68 1 93.12 34 GLU B O 1
ATOM 1435 N N . GLU B 1 35 ? 21.297 8.227 -1.715 1 96.25 35 GLU B N 1
ATOM 1436 C CA . GLU B 1 35 ? 21.109 9.242 -0.679 1 96.25 35 GLU B CA 1
ATOM 1437 C C . GLU B 1 35 ? 19.656 9.734 -0.652 1 96.25 35 GLU B C 1
ATOM 1439 O O . GLU B 1 35 ? 19.078 9.93 0.42 1 96.25 35 GLU B O 1
ATOM 1444 N N . LEU B 1 36 ? 19.109 9.945 -1.841 1 97.62 36 LEU B N 1
ATOM 1445 C CA . LEU B 1 36 ? 17.703 10.359 -1.933 1 97.62 36 LEU B CA 1
ATOM 1446 C C . LEU B 1 36 ? 16.781 9.32 -1.302 1 97.62 36 LEU B C 1
ATOM 1448 O O . LEU B 1 36 ? 15.883 9.664 -0.543 1 97.62 36 LEU B O 1
ATOM 1452 N N . GLU B 1 37 ? 17.062 8.109 -1.611 1 96.75 37 GLU B N 1
ATOM 1453 C CA . GLU B 1 37 ? 16.219 7.047 -1.066 1 96.75 37 GLU B CA 1
ATOM 1454 C C . GLU B 1 37 ? 16.266 7.031 0.459 1 96.75 37 GLU B C 1
ATOM 1456 O O . GLU B 1 37 ? 15.242 6.883 1.119 1 96.75 37 GLU B O 1
ATOM 1461 N N . ALA B 1 38 ? 17.422 7.152 1.013 1 96.88 38 ALA B N 1
ATOM 1462 C CA . ALA B 1 38 ? 17.562 7.184 2.465 1 96.88 38 ALA B CA 1
ATOM 1463 C C . ALA B 1 38 ? 16.812 8.367 3.066 1 96.88 38 ALA B C 1
ATOM 1465 O O . ALA B 1 38 ? 16.141 8.234 4.086 1 96.88 38 ALA B O 1
ATOM 1466 N N . GLU B 1 39 ? 16.953 9.492 2.441 1 98.31 39 GLU B N 1
ATOM 1467 C CA . GLU B 1 39 ? 16.281 10.695 2.934 1 98.31 39 GLU B CA 1
ATOM 1468 C C . GLU B 1 39 ? 14.766 10.586 2.77 1 98.31 39 GLU B C 1
ATOM 1470 O O . GLU B 1 39 ? 14 11.086 3.602 1 98.31 39 GLU B O 1
ATOM 1475 N N . GLN B 1 40 ? 14.305 9.953 1.667 1 98.75 40 GLN B N 1
ATOM 1476 C CA . GLN B 1 40 ? 12.875 9.719 1.476 1 98.75 40 GLN B CA 1
ATOM 1477 C C . GLN B 1 40 ? 12.32 8.805 2.562 1 98.75 40 GLN B C 1
ATOM 1479 O O . GLN B 1 40 ? 11.211 9.023 3.061 1 98.75 40 GLN B O 1
ATOM 1484 N N . GLN B 1 41 ? 13.078 7.789 2.895 1 98.5 41 GLN B N 1
ATOM 1485 C CA . GLN B 1 41 ? 12.641 6.863 3.934 1 98.5 41 GLN B CA 1
ATOM 1486 C C . GLN B 1 41 ? 12.508 7.574 5.277 1 98.5 41 GLN B C 1
ATOM 1488 O O . GLN B 1 41 ? 11.539 7.348 6.008 1 98.5 41 GLN B O 1
ATOM 1493 N N . ASP B 1 42 ? 13.438 8.445 5.605 1 98.62 42 ASP B N 1
ATOM 1494 C CA . ASP B 1 42 ? 13.375 9.211 6.848 1 98.62 42 ASP B CA 1
ATOM 1495 C C . ASP B 1 42 ? 12.188 10.172 6.84 1 98.62 42 ASP B C 1
ATOM 1497 O O . ASP B 1 42 ? 11.422 10.234 7.805 1 98.62 42 ASP B O 1
ATOM 1501 N N . ALA B 1 43 ? 12.039 10.914 5.762 1 98.81 43 ALA B N 1
ATOM 1502 C CA . ALA B 1 43 ? 10.945 11.883 5.637 1 98.81 43 ALA B CA 1
ATOM 1503 C C . ALA B 1 43 ? 9.594 11.195 5.738 1 98.81 43 ALA B C 1
ATOM 1505 O O . ALA B 1 43 ? 8.703 11.664 6.449 1 98.81 43 ALA B O 1
ATOM 1506 N N . PHE B 1 44 ? 9.484 10.125 5.051 1 98.94 44 PHE B N 1
ATOM 1507 C CA . PHE B 1 44 ? 8.203 9.43 5.023 1 98.94 44 PHE B CA 1
ATOM 1508 C C . PHE B 1 44 ? 7.883 8.828 6.391 1 98.94 44 PHE B C 1
ATOM 1510 O O . PHE B 1 44 ? 6.727 8.82 6.812 1 98.94 44 PHE B O 1
ATOM 1517 N N . SER B 1 45 ? 8.883 8.305 7.035 1 98.88 45 SER B N 1
ATOM 1518 C CA . SER B 1 45 ? 8.672 7.773 8.383 1 98.88 45 SER B CA 1
ATOM 1519 C C . SER B 1 45 ? 8.219 8.867 9.336 1 98.88 45 SER B C 1
ATOM 1521 O O . SER B 1 45 ? 7.32 8.648 10.156 1 98.88 45 SER B O 1
ATOM 1523 N N . ASN B 1 46 ? 8.797 9.977 9.227 1 98.88 46 ASN B N 1
ATOM 1524 C CA . ASN B 1 46 ? 8.391 11.094 10.07 1 98.88 46 ASN B CA 1
ATOM 1525 C C . ASN B 1 46 ? 6.977 11.555 9.742 1 98.88 46 ASN B C 1
ATOM 1527 O O . ASN B 1 46 ? 6.18 11.82 10.648 1 98.88 46 ASN B O 1
ATOM 1531 N N . PHE B 1 47 ? 6.664 11.648 8.461 1 98.88 47 PHE B N 1
ATOM 1532 C CA . PHE B 1 47 ? 5.309 11.977 8.031 1 98.88 47 PHE B CA 1
ATOM 1533 C C . PHE B 1 47 ? 4.305 10.977 8.594 1 98.88 47 PHE B C 1
ATOM 1535 O O . PHE B 1 47 ? 3.285 11.367 9.164 1 98.88 47 PHE B O 1
ATOM 1542 N N . ALA B 1 48 ? 4.641 9.68 8.5 1 98.88 48 ALA B N 1
ATOM 1543 C CA . ALA B 1 48 ? 3.785 8.602 8.992 1 98.88 48 ALA B CA 1
ATOM 1544 C C . ALA B 1 48 ? 3.568 8.711 10.492 1 98.88 48 ALA B C 1
ATOM 1546 O O . ALA B 1 48 ? 2.449 8.539 10.984 1 98.88 48 ALA B O 1
ATOM 1547 N N . GLY B 1 49 ? 4.617 8.938 11.211 1 98.69 49 GLY B N 1
ATOM 1548 C CA . GLY B 1 49 ? 4.508 9.102 12.656 1 98.69 49 GLY B CA 1
ATOM 1549 C C . GLY B 1 49 ? 3.611 10.25 13.062 1 98.69 49 GLY B C 1
ATOM 1550 O O . GLY B 1 49 ? 2.771 10.109 13.953 1 98.69 49 GLY B O 1
ATOM 1551 N N . LEU B 1 50 ? 3.762 11.398 12.414 1 98.38 50 LEU B N 1
ATOM 1552 C CA . LEU B 1 50 ? 2.93 12.562 12.703 1 98.38 50 LEU B CA 1
ATOM 1553 C C . LEU B 1 50 ? 1.461 12.266 12.414 1 98.38 50 LEU B C 1
ATOM 1555 O O . LEU B 1 50 ? 0.583 12.648 13.188 1 98.38 50 LEU B O 1
ATOM 1559 N N . TYR B 1 51 ? 1.237 11.523 11.336 1 97.69 51 TYR B N 1
ATOM 1560 C CA . TYR B 1 51 ? -0.121 11.258 10.875 1 97.69 51 TYR B CA 1
ATOM 1561 C C . TYR B 1 51 ? -0.769 10.148 11.703 1 97.69 51 TYR B C 1
ATOM 1563 O O . TYR B 1 51 ? -1.871 10.32 12.227 1 97.69 51 TYR B O 1
ATOM 1571 N N . LEU B 1 52 ? -0.087 9.039 11.922 1 98.19 52 LEU B N 1
ATOM 1572 C CA . LEU B 1 52 ? -0.704 7.832 12.461 1 98.19 52 LEU B CA 1
ATOM 1573 C C . LEU B 1 52 ? -0.565 7.789 13.984 1 98.19 52 LEU B C 1
ATOM 1575 O O . LEU B 1 52 ? -1.434 7.254 14.672 1 98.19 52 LEU B O 1
ATOM 1579 N N . ILE B 1 53 ? 0.503 8.266 14.469 1 97.94 53 ILE B N 1
ATOM 1580 C CA . ILE B 1 53 ? 0.776 8.141 15.898 1 97.94 53 ILE B CA 1
ATOM 1581 C C . ILE B 1 53 ? 0.349 9.414 16.625 1 97.94 53 ILE B C 1
ATOM 1583 O O . ILE B 1 53 ? -0.515 9.367 17.5 1 97.94 53 ILE B O 1
ATOM 1587 N N . ASP B 1 54 ? 0.851 10.57 16.219 1 97.69 54 ASP B N 1
ATOM 1588 C CA . ASP B 1 54 ? 0.521 11.828 16.875 1 97.69 54 ASP B CA 1
ATOM 1589 C C . ASP B 1 54 ? -0.867 12.32 16.453 1 97.69 54 ASP B C 1
ATOM 1591 O O . ASP B 1 54 ? -1.454 13.172 17.125 1 97.69 54 ASP B O 1
ATOM 1595 N N . ARG B 1 55 ? -1.359 11.82 15.359 1 97.56 55 ARG B N 1
ATOM 1596 C CA . ARG B 1 55 ? -2.637 12.211 14.781 1 97.56 55 ARG B CA 1
ATOM 1597 C C . ARG B 1 55 ? -2.689 13.719 14.547 1 97.56 55 ARG B C 1
ATOM 1599 O O . ARG B 1 55 ? -3.701 14.367 14.836 1 97.56 55 ARG B O 1
ATOM 1606 N N . ASP B 1 56 ? -1.524 14.203 14.094 1 97.62 56 ASP B N 1
ATOM 1607 C CA . ASP B 1 56 ? -1.376 15.625 13.82 1 97.62 56 ASP B CA 1
ATOM 1608 C C . ASP B 1 56 ? -1.221 15.891 12.328 1 97.62 56 ASP B C 1
ATOM 1610 O O . ASP B 1 56 ? -0.116 16.156 11.852 1 97.62 56 ASP B O 1
ATOM 1614 N N . ALA B 1 57 ? -2.363 15.883 11.648 1 97.69 57 ALA B N 1
ATOM 1615 C CA . ALA B 1 57 ? -2.367 16.062 10.195 1 97.69 57 ALA B CA 1
ATOM 1616 C C . ALA B 1 57 ? -1.825 17.438 9.82 1 97.69 57 ALA B C 1
ATOM 1618 O O . ALA B 1 57 ? -1.1 17.578 8.828 1 97.69 57 ALA B O 1
ATOM 1619 N N . GLN B 1 58 ? -2.205 18.438 10.562 1 97.62 58 GLN B N 1
ATOM 1620 C CA . GLN B 1 58 ? -1.753 19.781 10.242 1 97.62 58 GLN B CA 1
ATOM 1621 C C . GLN B 1 58 ? -0.23 19.859 10.211 1 97.62 58 GLN B C 1
ATOM 1623 O O . GLN B 1 58 ? 0.351 20.359 9.242 1 97.62 58 GLN B O 1
ATOM 1628 N N . ARG B 1 59 ? 0.398 19.359 11.219 1 97.75 59 ARG B N 1
ATOM 1629 C CA . ARG B 1 59 ? 1.854 19.406 11.297 1 97.75 59 ARG B CA 1
ATOM 1630 C C . ARG B 1 59 ? 2.486 18.531 10.219 1 97.75 59 ARG B C 1
ATOM 1632 O O . ARG B 1 59 ? 3.492 18.906 9.617 1 97.75 59 ARG B O 1
ATOM 1639 N N . ALA B 1 60 ? 1.928 17.344 9.969 1 98.31 60 ALA B N 1
ATOM 1640 C CA . ALA B 1 60 ? 2.438 16.484 8.906 1 98.31 60 ALA B CA 1
ATOM 1641 C C . ALA B 1 60 ? 2.449 17.203 7.566 1 98.31 60 ALA B C 1
ATOM 1643 O O . ALA B 1 60 ? 3.445 17.156 6.836 1 98.31 60 ALA B O 1
ATOM 1644 N N . PHE B 1 61 ? 1.345 17.875 7.266 1 98.31 61 PHE B N 1
ATOM 1645 C CA . PHE B 1 61 ? 1.232 18.578 5.996 1 98.31 61 PHE B CA 1
ATOM 1646 C C . PHE B 1 61 ? 2.145 19.797 5.969 1 98.31 61 PHE B C 1
ATOM 1648 O O . PHE B 1 61 ? 2.775 20.078 4.949 1 98.31 61 PHE B O 1
ATOM 1655 N N . ASP B 1 62 ? 2.254 20.516 7.047 1 97.94 62 ASP B N 1
ATOM 1656 C CA . ASP B 1 62 ? 3.105 21.703 7.098 1 97.94 62 ASP B CA 1
ATOM 1657 C C . ASP B 1 62 ? 4.566 21.344 6.848 1 97.94 62 ASP B C 1
ATOM 1659 O O . ASP B 1 62 ? 5.301 22.094 6.211 1 97.94 62 ASP B O 1
ATOM 1663 N N . LEU B 1 63 ? 4.98 20.219 7.273 1 98.31 63 LEU B N 1
ATOM 1664 C CA . LEU B 1 63 ? 6.391 19.859 7.227 1 98.31 63 LEU B CA 1
ATOM 1665 C C . LEU B 1 63 ? 6.715 19.109 5.941 1 98.31 63 LEU B C 1
ATOM 1667 O O . LEU B 1 63 ? 7.832 19.203 5.426 1 98.31 63 LEU B O 1
ATOM 1671 N N . TYR B 1 64 ? 5.707 18.375 5.371 1 98.69 64 TYR B N 1
ATOM 1672 C CA . TYR B 1 64 ? 6.102 17.422 4.336 1 98.69 64 TYR B CA 1
ATOM 1673 C C . TYR B 1 64 ? 5.234 17.578 3.096 1 98.69 64 TYR B C 1
ATOM 1675 O O . TYR B 1 64 ? 5.461 16.922 2.084 1 98.69 64 TYR B O 1
ATOM 1683 N N . VAL B 1 65 ? 4.207 18.453 3.129 1 98.25 65 VAL B N 1
ATOM 1684 C CA . VAL B 1 65 ? 3.338 18.719 1.986 1 98.25 65 VAL B CA 1
ATOM 1685 C C . VAL B 1 65 ? 3.24 20.219 1.747 1 98.25 65 VAL B C 1
ATOM 1687 O O . VAL B 1 65 ? 2.156 20.797 1.84 1 98.25 65 VAL B O 1
ATOM 1690 N N . PRO B 1 66 ? 4.27 20.875 1.403 1 92.12 66 PRO B N 1
ATOM 1691 C CA . PRO B 1 66 ? 4.254 22.328 1.329 1 92.12 66 PRO B CA 1
ATOM 1692 C C . PRO B 1 66 ? 3.684 22.844 0.01 1 92.12 66 PRO B C 1
ATOM 1694 O O . PRO B 1 66 ? 3.42 24.047 -0.124 1 92.12 66 PRO B O 1
ATOM 1697 N N . GLY B 1 67 ? 3.455 22.047 -0.99 1 91.62 67 GLY B N 1
ATOM 1698 C CA . GLY B 1 67 ? 3.053 22.484 -2.318 1 91.62 67 GLY B CA 1
ATOM 1699 C C . GLY B 1 67 ? 1.858 21.719 -2.859 1 91.62 67 GLY B C 1
ATOM 1700 O O . GLY B 1 67 ? 0.909 21.438 -2.123 1 91.62 67 GLY B O 1
ATOM 1701 N N . GLU B 1 68 ? 2.02 21.453 -4.109 1 92.5 68 GLU B N 1
ATOM 1702 C CA . GLU B 1 68 ? 0.945 20.734 -4.793 1 92.5 68 GLU B CA 1
ATOM 1703 C C . GLU B 1 68 ? 0.679 19.391 -4.145 1 92.5 68 GLU B C 1
ATOM 1705 O O . GLU B 1 68 ? 1.613 18.688 -3.742 1 92.5 68 GLU B O 1
ATOM 1710 N N . TYR B 1 69 ? -0.542 19.125 -4.023 1 98.38 69 TYR B N 1
ATOM 1711 C CA . TYR B 1 69 ? -1.02 17.859 -3.471 1 98.38 69 TYR B CA 1
ATOM 1712 C C . TYR B 1 69 ? -2.129 17.281 -4.336 1 98.38 69 TYR B C 1
ATOM 1714 O O . TYR B 1 69 ? -3.291 17.672 -4.219 1 98.38 69 TYR B O 1
ATOM 1722 N N . VAL B 1 70 ? -1.78 16.328 -5.176 1 98.81 70 VAL B N 1
ATOM 1723 C CA . VAL B 1 70 ? -2.762 15.609 -5.977 1 98.81 70 VAL B CA 1
ATOM 1724 C C . VAL B 1 70 ? -3.416 14.516 -5.133 1 98.81 70 VAL B C 1
ATOM 1726 O O . VAL B 1 70 ? -2.727 13.664 -4.57 1 98.81 70 VAL B O 1
ATOM 1729 N N . ASN B 1 71 ? -4.695 14.633 -4.973 1 98.75 71 ASN B N 1
ATOM 1730 C CA . ASN B 1 71 ? -5.43 13.711 -4.113 1 98.75 71 ASN B CA 1
ATOM 1731 C C . ASN B 1 71 ? -6.375 12.82 -4.922 1 98.75 71 ASN B C 1
ATOM 1733 O O . ASN B 1 71 ? -7.148 13.32 -5.742 1 98.75 71 ASN B O 1
ATOM 1737 N N . HIS B 1 72 ? -6.289 11.516 -4.691 1 98.88 72 HIS B N 1
ATOM 1738 C CA . HIS B 1 72 ? -7.172 10.57 -5.359 1 98.88 72 HIS B CA 1
ATOM 1739 C C . HIS B 1 72 ? -8.141 9.922 -4.371 1 98.88 72 HIS B C 1
ATOM 1741 O O . HIS B 1 72 ? -8.781 8.922 -4.688 1 98.88 72 HIS B O 1
ATOM 1747 N N . SER B 1 73 ? -8.211 10.469 -3.166 1 98.44 73 SER B N 1
ATOM 1748 C CA . SER B 1 73 ? -9.234 9.992 -2.242 1 98.44 73 SER B CA 1
ATOM 1749 C C . SER B 1 73 ? -10.633 10.266 -2.777 1 98.44 73 SER B C 1
ATOM 1751 O O . SER B 1 73 ? -10.891 11.344 -3.33 1 98.44 73 SER B O 1
ATOM 1753 N N . PRO B 1 74 ? -11.5 9.336 -2.623 1 98.25 74 PRO B N 1
ATOM 1754 C CA . PRO B 1 74 ? -12.844 9.516 -3.18 1 98.25 74 PRO B CA 1
ATOM 1755 C C . PRO B 1 74 ? -13.594 10.688 -2.545 1 98.25 74 PRO B C 1
ATOM 1757 O O . PRO B 1 74 ? -14.484 11.266 -3.168 1 98.25 74 PRO B O 1
ATOM 1760 N N . ASN B 1 75 ? -13.203 11.102 -1.333 1 95.19 75 ASN B N 1
ATOM 1761 C CA . ASN B 1 75 ? -14.023 12.047 -0.581 1 95.19 75 ASN B CA 1
ATOM 1762 C C . ASN B 1 75 ? -13.406 13.445 -0.583 1 95.19 75 ASN B C 1
ATOM 1764 O O . ASN B 1 75 ? -14 14.383 -0.054 1 95.19 75 ASN B O 1
ATOM 1768 N N . ALA B 1 76 ? -12.203 13.562 -1.159 1 96.69 76 ALA B N 1
ATOM 1769 C CA . ALA B 1 76 ? -11.516 14.852 -1.117 1 96.69 76 ALA B CA 1
ATOM 1770 C C . ALA B 1 76 ? -10.844 15.156 -2.449 1 96.69 76 ALA B C 1
ATOM 1772 O O . ALA B 1 76 ? -10.102 14.328 -2.98 1 96.69 76 ALA B O 1
ATOM 1773 N N . THR B 1 77 ? -11.07 16.438 -2.988 1 97.75 77 THR B N 1
ATOM 1774 C CA . THR B 1 77 ? -10.398 16.859 -4.211 1 97.75 77 THR B CA 1
ATOM 1775 C C . THR B 1 77 ? -8.961 17.266 -3.928 1 97.75 77 THR B C 1
ATOM 1777 O O . THR B 1 77 ? -8.547 17.359 -2.768 1 97.75 77 THR B O 1
ATOM 1780 N N . SER B 1 78 ? -8.242 17.562 -4.953 1 98.56 78 SER B N 1
ATOM 1781 C CA . SER B 1 78 ? -6.836 17.938 -4.84 1 98.56 78 SER B CA 1
ATOM 1782 C C . SER B 1 78 ? -6.676 19.266 -4.105 1 98.56 78 SER B C 1
ATOM 1784 O O . SER B 1 78 ? -7.562 20.125 -4.164 1 98.56 78 SER B O 1
ATOM 1786 N N . GLY B 1 79 ? -5.531 19.359 -3.525 1 98.25 79 GLY B N 1
ATOM 1787 C CA . GLY B 1 79 ? -5.199 20.531 -2.723 1 98.25 79 GLY B CA 1
ATOM 1788 C C . GLY B 1 79 ? -4.988 20.203 -1.256 1 98.25 79 GLY B C 1
ATOM 1789 O O . GLY B 1 79 ? -5.828 19.562 -0.634 1 98.25 79 GLY B O 1
ATOM 1790 N N . ARG B 1 80 ? -3.844 20.672 -0.733 1 96.88 80 ARG B N 1
ATOM 1791 C CA . ARG B 1 80 ? -3.521 20.328 0.65 1 96.88 80 ARG B CA 1
ATOM 1792 C C . ARG B 1 80 ? -4.594 20.844 1.604 1 96.88 80 ARG B C 1
ATOM 1794 O O . ARG B 1 80 ? -4.953 20.172 2.568 1 96.88 80 ARG B O 1
ATOM 1801 N N . GLU B 1 81 ? -5.18 22.047 1.303 1 97.5 81 GLU B N 1
ATOM 1802 C CA . GLU B 1 81 ? -6.191 22.609 2.197 1 97.5 81 GLU B CA 1
ATOM 1803 C C . GLU B 1 81 ? -7.48 21.781 2.145 1 97.5 81 GLU B C 1
ATOM 1805 O O . GLU B 1 81 ? -8.172 21.641 3.154 1 97.5 81 GLU B O 1
ATOM 1810 N N . ASN B 1 82 ? -7.859 21.297 0.935 1 97.88 82 ASN B N 1
ATOM 1811 C CA . ASN B 1 82 ? -9.016 20.406 0.821 1 97.88 82 ASN B CA 1
ATOM 1812 C C . ASN B 1 82 ? -8.844 19.156 1.664 1 97.88 82 ASN B C 1
ATOM 1814 O O . ASN B 1 82 ? -9.789 18.719 2.334 1 97.88 82 ASN B O 1
ATOM 1818 N N . ALA B 1 83 ? -7.641 18.609 1.632 1 97.88 83 ALA B N 1
ATOM 1819 C CA . ALA B 1 83 ? -7.352 17.422 2.439 1 97.88 83 ALA B CA 1
ATOM 1820 C C . ALA B 1 83 ? -7.41 17.75 3.93 1 97.88 83 ALA B C 1
ATOM 1822 O O . ALA B 1 83 ? -8.055 17.031 4.699 1 97.88 83 ALA B O 1
ATOM 1823 N N . LEU B 1 84 ? -6.805 18.844 4.301 1 97.81 84 LEU B N 1
ATOM 1824 C CA . LEU B 1 84 ? -6.715 19.203 5.711 1 97.81 84 LEU B CA 1
ATOM 1825 C C . LEU B 1 84 ? -8.094 19.5 6.285 1 97.81 84 LEU B C 1
ATOM 1827 O O . LEU B 1 84 ? -8.359 19.203 7.453 1 97.81 84 LEU B O 1
ATOM 1831 N N . SER B 1 85 ? -8.969 20.062 5.48 1 97.31 85 SER B N 1
ATOM 1832 C CA . SER B 1 85 ? -10.312 20.391 5.941 1 97.31 85 SER B CA 1
ATOM 1833 C C . SER B 1 85 ? -11.07 19.156 6.391 1 97.31 85 SER B C 1
ATOM 1835 O O . SER B 1 85 ? -11.977 19.234 7.219 1 97.31 85 SER B O 1
ATOM 1837 N N . ILE B 1 86 ? -10.68 18.016 5.852 1 96.88 86 ILE B N 1
ATOM 1838 C CA . ILE B 1 86 ? -11.312 16.75 6.211 1 96.88 86 ILE B CA 1
ATOM 1839 C C . ILE B 1 86 ? -10.484 16.047 7.285 1 96.88 86 ILE B C 1
ATOM 1841 O O . ILE B 1 86 ? -11.039 15.555 8.273 1 96.88 86 ILE B O 1
ATOM 1845 N N . LEU B 1 87 ? -9.211 16.047 7.148 1 97.44 87 LEU B N 1
ATOM 1846 C CA . LEU B 1 87 ? -8.32 15.25 7.98 1 97.44 87 LEU B CA 1
ATOM 1847 C C . LEU B 1 87 ? -8.242 15.805 9.398 1 97.44 87 LEU B C 1
ATOM 1849 O O . LEU B 1 87 ? -8.227 15.047 10.367 1 97.44 87 LEU B O 1
ATOM 1853 N N . VAL B 1 88 ? -8.164 17.109 9.555 1 97.56 88 VAL B N 1
ATOM 1854 C CA . VAL B 1 88 ? -7.953 17.719 10.867 1 97.56 88 VAL B CA 1
ATOM 1855 C C . VAL B 1 88 ? -9.141 17.406 11.773 1 97.56 88 VAL B C 1
ATOM 1857 O O . VAL B 1 88 ? -8.977 16.844 12.859 1 97.56 88 VAL B O 1
ATOM 1860 N N . PRO B 1 89 ? -10.391 17.641 11.352 1 96.5 89 PRO B N 1
ATOM 1861 C CA . PRO B 1 89 ? -11.5 17.266 12.234 1 96.5 89 PRO B CA 1
ATOM 1862 C C . PRO B 1 89 ? -11.609 15.75 12.43 1 96.5 89 PRO B C 1
ATOM 1864 O O . PRO B 1 89 ? -12 15.289 13.508 1 96.5 89 PRO B O 1
ATOM 1867 N N . THR B 1 90 ? -11.289 14.93 11.414 1 95.69 90 THR B N 1
ATOM 1868 C CA . THR B 1 90 ? -11.367 13.477 11.531 1 95.69 90 THR B CA 1
ATOM 1869 C C . THR B 1 90 ? -10.375 12.961 12.57 1 95.69 90 THR B C 1
ATOM 1871 O O . THR B 1 90 ? -10.75 12.18 13.445 1 95.69 90 THR B O 1
ATOM 1874 N N . LEU B 1 91 ? -9.164 13.438 12.5 1 95.38 91 LEU B N 1
ATOM 1875 C CA . LEU B 1 91 ? -8.117 12.914 13.375 1 95.38 91 LEU B CA 1
ATOM 1876 C C . LEU B 1 91 ? -8.273 13.453 14.789 1 95.38 91 LEU B C 1
ATOM 1878 O O . LEU B 1 91 ? -7.691 12.914 15.734 1 95.38 91 LEU B O 1
ATOM 1882 N N . SER B 1 92 ? -9.133 14.492 14.953 1 93.44 92 SER B N 1
ATOM 1883 C CA . SER B 1 92 ? -9.398 15.039 16.281 1 93.44 92 SER B CA 1
ATOM 1884 C C . SER B 1 92 ? -10.656 14.438 16.891 1 93.44 92 SER B C 1
ATOM 1886 O O . SER B 1 92 ? -10.984 14.703 18.047 1 93.44 92 SER B O 1
ATOM 1888 N N . ASN B 1 93 ? -11.352 13.648 16.078 1 94.5 93 ASN B N 1
ATOM 1889 C CA . ASN B 1 93 ? -12.578 13.023 16.562 1 94.5 93 ASN B CA 1
ATOM 1890 C C . ASN B 1 93 ? -12.305 12.055 17.703 1 94.5 93 ASN B C 1
ATOM 1892 O O . ASN B 1 93 ? -11.484 11.141 17.562 1 94.5 93 ASN B O 1
ATOM 1896 N N . ARG B 1 94 ? -12.992 12.141 18.812 1 93.75 94 ARG B N 1
ATOM 1897 C CA . ARG B 1 94 ? -12.758 11.336 20 1 93.75 94 ARG B CA 1
ATOM 1898 C C . ARG B 1 94 ? -13.109 9.875 19.75 1 93.75 94 ARG B C 1
ATOM 1900 O O . ARG B 1 94 ? -12.602 8.984 20.453 1 93.75 94 ARG B O 1
ATOM 1907 N N . SER B 1 95 ? -13.961 9.656 18.812 1 96 95 SER B N 1
ATOM 1908 C CA . SER B 1 95 ? -14.383 8.289 18.547 1 96 95 SER B CA 1
ATOM 1909 C C . SER B 1 95 ? -13.406 7.59 17.594 1 96 95 SER B C 1
ATOM 1911 O O . SER B 1 95 ? -13.516 6.383 17.359 1 96 95 SER B O 1
ATOM 1913 N N . LEU B 1 96 ? -12.445 8.328 17.078 1 97.19 96 LEU B N 1
ATOM 1914 C CA . LEU B 1 96 ? -11.477 7.762 16.156 1 97.19 96 LEU B CA 1
ATOM 1915 C C . LEU B 1 96 ? -10.469 6.875 16.875 1 97.19 96 LEU B C 1
ATOM 1917 O O . LEU B 1 96 ? -9.984 7.238 17.953 1 97.19 96 LEU B O 1
ATOM 1921 N N . SER B 1 97 ? -10.242 5.734 16.359 1 97.75 97 SER B N 1
ATOM 1922 C CA . SER B 1 97 ? -9.141 4.883 16.781 1 97.75 97 SER B CA 1
ATOM 1923 C C . SER B 1 97 ? -8.258 4.48 15.609 1 97.75 97 SER B C 1
ATOM 1925 O O . SER B 1 97 ? -8.758 4.199 14.523 1 97.75 97 SER B O 1
ATOM 1927 N N . ILE B 1 98 ? -6.945 4.59 15.766 1 98.38 98 ILE B N 1
ATOM 1928 C CA . ILE B 1 98 ? -5.938 4.117 14.82 1 98.38 98 ILE B CA 1
ATOM 1929 C C . ILE B 1 98 ? -5.027 3.102 15.508 1 98.38 98 ILE B C 1
ATOM 1931 O O . ILE B 1 98 ? -4.48 3.373 16.578 1 98.38 98 ILE B O 1
ATOM 1935 N N . SER B 1 99 ? -4.934 1.914 14.922 1 98.38 99 SER B N 1
ATOM 1936 C CA . SER B 1 99 ? -4.105 0.863 15.508 1 98.38 99 SER B CA 1
ATOM 1937 C C . SER B 1 99 ? -3.498 -0.026 14.43 1 98.38 99 SER B C 1
ATOM 1939 O O . SER B 1 99 ? -3.791 0.139 13.242 1 98.38 99 SER B O 1
ATOM 1941 N N . ARG B 1 100 ? -2.521 -0.894 14.812 1 98.62 100 ARG B N 1
ATOM 1942 C CA . ARG B 1 100 ? -1.877 -1.86 13.93 1 98.62 100 ARG B CA 1
ATOM 1943 C C . ARG B 1 100 ? -1.216 -1.163 12.75 1 98.62 100 ARG B C 1
ATOM 1945 O O . ARG B 1 100 ? -1.404 -1.567 11.602 1 98.62 100 ARG B O 1
ATOM 1952 N N . THR B 1 101 ? -0.513 -0.097 13.07 1 98.81 101 THR B N 1
ATOM 1953 C CA . THR B 1 101 ? 0.048 0.782 12.047 1 98.81 101 THR B CA 1
ATOM 1954 C C . THR B 1 101 ? 1.373 0.231 11.531 1 98.81 101 THR B C 1
ATOM 1956 O O . THR B 1 101 ? 2.217 -0.211 12.312 1 98.81 101 THR B O 1
ATOM 1959 N N . THR B 1 102 ? 1.499 0.147 10.242 1 98.81 102 THR B N 1
ATOM 1960 C CA . THR B 1 102 ? 2.766 -0.097 9.562 1 98.81 102 THR B CA 1
ATOM 1961 C C . THR B 1 102 ? 2.945 0.865 8.391 1 98.81 102 THR B C 1
ATOM 1963 O O . THR B 1 102 ? 1.97 1.42 7.883 1 98.81 102 THR B O 1
ATOM 1966 N N . TRP B 1 103 ? 4.215 1.164 8.055 1 98.88 103 TRP B N 1
ATOM 1967 C CA . TRP B 1 103 ? 4.504 1.97 6.879 1 98.88 103 TRP B CA 1
ATOM 1968 C C . TRP B 1 103 ? 5.887 1.644 6.32 1 98.88 103 TRP B C 1
ATOM 1970 O O . TRP B 1 103 ? 6.73 1.091 7.027 1 98.88 103 TRP B O 1
ATOM 1980 N N . PHE B 1 104 ? 6.09 1.885 5.09 1 98.88 104 PHE B N 1
ATOM 1981 C CA . PHE B 1 104 ? 7.383 1.8 4.418 1 98.88 104 PHE B CA 1
ATOM 1982 C C . PHE B 1 104 ? 7.406 2.68 3.172 1 98.88 104 PHE B C 1
ATOM 1984 O O . PHE B 1 104 ? 6.371 3.209 2.762 1 98.88 104 PHE B O 1
ATOM 1991 N N . SER B 1 105 ? 8.594 2.887 2.621 1 98.88 105 SER B N 1
ATOM 1992 C CA . SER B 1 105 ? 8.742 3.648 1.387 1 98.88 105 SER B CA 1
ATOM 1993 C C . SER B 1 105 ? 9.883 3.1 0.535 1 98.88 105 SER B C 1
ATOM 1995 O O . SER B 1 105 ? 10.734 2.359 1.031 1 98.88 105 SER B O 1
ATOM 1997 N N . GLY B 1 106 ? 9.805 3.361 -0.679 1 98.56 106 GLY B N 1
ATOM 1998 C CA . GLY B 1 106 ? 10.797 2.988 -1.674 1 98.56 106 GLY B CA 1
ATOM 1999 C C . GLY B 1 106 ? 10.453 3.473 -3.07 1 98.56 106 GLY B C 1
ATOM 2000 O O . GLY B 1 106 ? 9.273 3.568 -3.428 1 98.56 106 GLY B O 1
ATOM 2001 N N . GLN B 1 107 ? 11.5 3.723 -3.803 1 98.38 107 GLN B N 1
ATOM 2002 C CA . GLN B 1 107 ? 11.367 4.062 -5.215 1 98.38 107 GLN B CA 1
ATOM 2003 C C . GLN B 1 107 ? 10.453 5.27 -5.406 1 98.38 107 GLN B C 1
ATOM 2005 O O . GLN B 1 107 ? 9.656 5.312 -6.344 1 98.38 107 GLN B O 1
ATOM 2010 N N . GLY B 1 108 ? 10.492 6.184 -4.426 1 98.56 108 GLY B N 1
ATOM 2011 C CA . GLY B 1 108 ? 9.773 7.441 -4.559 1 98.56 108 GLY B CA 1
ATOM 2012 C C . GLY B 1 108 ? 8.328 7.352 -4.113 1 98.56 108 GLY B C 1
ATOM 2013 O O . GLY B 1 108 ? 7.555 8.289 -4.316 1 98.56 108 GLY B O 1
ATOM 2014 N N . TYR B 1 109 ? 7.977 6.246 -3.527 1 98.94 109 TYR B N 1
ATOM 2015 C CA . TYR B 1 109 ? 6.617 6.055 -3.029 1 98.94 109 TYR B CA 1
ATOM 2016 C C . TYR B 1 109 ? 6.633 5.582 -1.581 1 98.94 109 TYR B C 1
ATOM 2018 O O . TYR B 1 109 ? 7.676 5.188 -1.059 1 98.94 109 TYR B O 1
ATOM 2026 N N . GLY B 1 110 ? 5.539 5.684 -0.879 1 98.94 110 GLY B N 1
ATOM 2027 C CA . GLY B 1 110 ? 5.32 5.125 0.444 1 98.94 110 GLY B CA 1
ATOM 2028 C C . GLY B 1 110 ? 3.889 4.684 0.677 1 98.94 110 GLY B C 1
ATOM 2029 O O . GLY B 1 110 ? 2.98 5.098 -0.048 1 98.94 110 GLY B O 1
ATOM 2030 N N . VAL B 1 111 ? 3.721 3.832 1.675 1 98.94 111 VAL B N 1
ATOM 2031 C CA . VAL B 1 111 ? 2.377 3.379 2.012 1 98.94 111 VAL B CA 1
ATOM 2032 C C . VAL B 1 111 ? 2.207 3.346 3.529 1 98.94 111 VAL B C 1
ATOM 2034 O O . VAL B 1 111 ? 3.121 2.945 4.254 1 98.94 111 VAL B O 1
ATOM 2037 N N . LEU B 1 112 ? 1.099 3.82 3.98 1 98.94 112 LEU B N 1
ATOM 2038 C CA . LEU B 1 112 ? 0.578 3.574 5.32 1 98.94 112 LEU B CA 1
ATOM 2039 C C . LEU B 1 112 ? -0.449 2.447 5.309 1 98.94 112 LEU B C 1
ATOM 2041 O O . LEU B 1 112 ? -1.306 2.393 4.422 1 98.94 112 LEU B O 1
ATOM 2045 N N . HIS B 1 113 ? -0.37 1.547 6.195 1 98.94 113 HIS B N 1
ATOM 2046 C CA . HIS B 1 113 ? -1.326 0.471 6.434 1 98.94 113 HIS B CA 1
ATOM 2047 C C . HIS B 1 113 ? -1.743 0.417 7.898 1 98.94 113 HIS B C 1
ATOM 2049 O O . HIS B 1 113 ? -0.896 0.289 8.789 1 98.94 113 HIS B O 1
ATOM 2055 N N . TYR B 1 114 ? -3.096 0.579 8.117 1 98.88 114 TYR B N 1
ATOM 2056 C CA . TYR B 1 114 ? -3.537 0.675 9.5 1 98.88 114 TYR B CA 1
ATOM 2057 C C . TYR B 1 114 ? -5.016 0.324 9.633 1 98.88 114 TYR B C 1
ATOM 2059 O O . TYR B 1 114 ? -5.734 0.266 8.633 1 98.88 114 TYR B O 1
ATOM 2067 N N . MET B 1 115 ? -5.414 0.036 10.836 1 98.88 115 MET B N 1
ATOM 2068 C CA . MET B 1 115 ? -6.824 -0.134 11.188 1 98.88 115 MET B CA 1
ATOM 2069 C C . MET B 1 115 ? -7.418 1.175 11.695 1 98.88 115 MET B C 1
ATOM 2071 O O . MET B 1 115 ? -6.852 1.815 12.586 1 98.88 115 MET B O 1
ATOM 2075 N N . MET B 1 116 ? -8.469 1.606 11.094 1 98.56 116 MET B N 1
ATOM 2076 C CA . MET B 1 116 ? -9.188 2.811 11.5 1 98.56 116 MET B CA 1
ATOM 2077 C C . MET B 1 116 ? -10.57 2.465 12.047 1 98.56 116 MET B C 1
ATOM 2079 O O . MET B 1 116 ? -11.375 1.846 11.352 1 98.56 116 MET B O 1
ATOM 2083 N N . GLY B 1 117 ? -10.789 2.783 13.273 1 97.88 117 GLY B N 1
ATOM 2084 C CA . GLY B 1 117 ? -12.117 2.713 13.859 1 97.88 117 GLY B CA 1
ATOM 2085 C C . GLY B 1 117 ? -12.797 4.066 13.969 1 97.88 117 GLY B C 1
ATOM 2086 O O . GLY B 1 117 ? -12.172 5.047 14.375 1 97.88 117 GLY B O 1
ATOM 2087 N N . LEU B 1 118 ? -14.016 4.113 13.492 1 94.56 118 LEU B N 1
ATOM 2088 C CA . LEU B 1 118 ? -14.781 5.352 13.594 1 94.56 118 LEU B CA 1
ATOM 2089 C C . LEU B 1 118 ? -16.266 5.055 13.766 1 94.56 118 LEU B C 1
ATOM 2091 O O . LEU B 1 118 ? -16.859 4.312 12.977 1 94.56 118 LEU B O 1
ATOM 2095 N N . ASN B 1 119 ? -16.875 5.617 14.789 1 92.81 119 ASN B N 1
ATOM 2096 C CA . ASN B 1 119 ? -18.312 5.504 15.039 1 92.81 119 ASN B CA 1
ATOM 2097 C C . ASN B 1 119 ? -18.766 4.047 15.039 1 92.81 119 ASN B C 1
ATOM 2099 O O . ASN B 1 119 ? -19.766 3.705 14.414 1 92.81 119 ASN B O 1
ATOM 2103 N N . GLY B 1 120 ? -17.953 3.162 15.555 1 92.12 120 GLY B N 1
ATOM 2104 C CA . GLY B 1 120 ? -18.312 1.771 15.766 1 92.12 120 GLY B CA 1
ATOM 2105 C C . GLY B 1 120 ? -17.969 0.875 14.594 1 92.12 120 GLY B C 1
ATOM 2106 O O . GLY B 1 120 ? -18.219 -0.331 14.633 1 92.12 120 GLY B O 1
ATOM 2107 N N . THR B 1 121 ? -17.453 1.456 13.539 1 95.56 121 THR B N 1
ATOM 2108 C CA . THR B 1 121 ? -17.016 0.661 12.391 1 95.56 121 THR B CA 1
ATOM 2109 C C . THR B 1 121 ? -15.5 0.56 12.344 1 95.56 121 THR B C 1
ATOM 2111 O O . THR B 1 121 ? -14.797 1.415 12.891 1 95.56 121 THR B O 1
ATOM 2114 N N . SER B 1 122 ? -15.008 -0.552 11.828 1 98.19 122 SER B N 1
ATOM 2115 C CA . SER B 1 122 ? -13.578 -0.74 11.625 1 98.19 122 SER B CA 1
ATOM 2116 C C . SER B 1 122 ? -13.25 -0.949 10.148 1 98.19 122 SER B C 1
ATOM 2118 O O . SER B 1 122 ? -13.969 -1.647 9.438 1 98.19 122 SER B O 1
ATOM 2120 N N . ASN B 1 123 ? -12.172 -0.316 9.797 1 98.69 123 ASN B N 1
ATOM 2121 C CA . ASN B 1 123 ? -11.727 -0.414 8.406 1 98.69 123 ASN B CA 1
ATOM 2122 C C . ASN B 1 123 ? -10.234 -0.718 8.32 1 98.69 123 ASN B C 1
ATOM 2124 O O . ASN B 1 123 ? -9.461 -0.288 9.18 1 98.69 123 ASN B O 1
ATOM 2128 N N . ALA B 1 124 ? -9.867 -1.55 7.395 1 98.94 124 ALA B N 1
ATOM 2129 C CA . ALA B 1 124 ? -8.484 -1.628 6.941 1 98.94 124 ALA B CA 1
ATOM 2130 C C . ALA B 1 124 ? -8.188 -0.569 5.879 1 98.94 124 ALA B C 1
ATOM 2132 O O . ALA B 1 124 ? -8.914 -0.463 4.887 1 98.94 124 ALA B O 1
ATOM 2133 N N . VAL B 1 125 ? -7.152 0.235 6.125 1 98.88 125 VAL B N 1
ATOM 2134 C CA . VAL B 1 125 ? -6.867 1.368 5.25 1 98.88 125 VAL B CA 1
ATOM 2135 C C . VAL B 1 125 ? -5.449 1.256 4.699 1 98.88 125 VAL B C 1
ATOM 2137 O O . VAL B 1 125 ? -4.516 0.921 5.434 1 98.88 125 VAL B O 1
ATOM 2140 N N . MET B 1 126 ? -5.289 1.491 3.447 1 98.94 126 MET B N 1
ATOM 2141 C CA . MET B 1 126 ? -3.975 1.721 2.85 1 98.94 126 MET B CA 1
ATOM 2142 C C . MET B 1 126 ? -3.934 3.061 2.125 1 98.94 126 MET B C 1
ATOM 2144 O O . MET B 1 126 ? -4.773 3.332 1.264 1 98.94 126 MET B O 1
ATOM 2148 N N . ASP B 1 127 ? -3.016 3.914 2.533 1 98.88 127 ASP B N 1
ATOM 2149 C CA . ASP B 1 127 ? -2.703 5.188 1.896 1 98.88 127 ASP B CA 1
ATOM 2150 C C . ASP B 1 127 ? -1.363 5.125 1.168 1 98.88 127 ASP B C 1
ATOM 2152 O O . ASP B 1 127 ? -0.331 4.844 1.781 1 98.88 127 ASP B O 1
ATOM 2156 N N . LYS B 1 128 ? -1.415 5.305 -0.118 1 98.94 128 LYS B N 1
ATOM 2157 C CA . LYS B 1 128 ? -0.216 5.359 -0.951 1 98.94 128 LYS B CA 1
ATOM 2158 C C . LYS B 1 128 ? 0.14 6.797 -1.312 1 98.94 128 LYS B C 1
ATOM 2160 O O . LYS B 1 128 ? -0.739 7.594 -1.646 1 98.94 128 LYS B O 1
ATOM 2165 N N . PHE B 1 129 ? 1.445 7.105 -1.251 1 98.94 129 PHE B N 1
ATOM 2166 C CA . PHE B 1 129 ? 1.909 8.461 -1.532 1 98.94 129 PHE B CA 1
ATOM 2167 C C . PHE B 1 129 ? 3.057 8.438 -2.535 1 98.94 129 PHE B C 1
ATOM 2169 O O . PHE B 1 129 ? 3.869 7.512 -2.539 1 98.94 129 PHE B O 1
ATOM 2176 N N . ARG B 1 130 ? 3.086 9.414 -3.387 1 98.88 130 ARG B N 1
ATOM 2177 C CA . ARG B 1 130 ? 4.262 9.703 -4.203 1 98.88 130 ARG B CA 1
ATOM 2178 C C . ARG B 1 130 ? 5.074 10.852 -3.609 1 98.88 130 ARG B C 1
ATOM 2180 O O . ARG B 1 130 ? 4.508 11.828 -3.123 1 98.88 130 ARG B O 1
ATOM 2187 N N . LEU B 1 131 ? 6.348 10.688 -3.668 1 98.81 131 LEU B N 1
ATOM 2188 C CA . LEU B 1 131 ? 7.25 11.727 -3.197 1 98.81 131 LEU B CA 1
ATOM 2189 C C . LEU 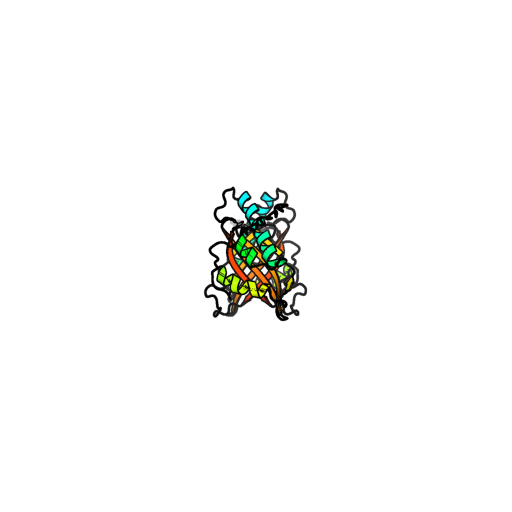B 1 131 ? 7.949 12.414 -4.371 1 98.81 131 LEU B C 1
ATOM 2191 O O . LEU B 1 131 ? 8.32 11.75 -5.344 1 98.81 131 LEU B O 1
ATOM 2195 N N . GLN B 1 132 ? 8.047 13.656 -4.391 1 98.19 132 GLN B N 1
ATOM 2196 C CA . GLN B 1 132 ? 9.008 14.438 -5.16 1 98.19 132 GLN B CA 1
ATOM 2197 C C . GLN B 1 132 ? 10.109 14.984 -4.266 1 98.19 132 GLN B C 1
ATOM 2199 O O . GLN B 1 132 ? 9.844 15.766 -3.35 1 98.19 132 GLN B O 1
ATOM 2204 N N . GLY B 1 133 ? 11.352 14.594 -4.602 1 98 133 GLY B N 1
ATOM 2205 C CA . GLY B 1 133 ? 12.32 14.773 -3.529 1 98 133 GLY B CA 1
ATOM 2206 C C . GLY B 1 133 ? 11.906 14.109 -2.232 1 98 133 GLY B C 1
ATOM 2207 O O . GLY B 1 133 ? 11.578 12.914 -2.215 1 98 133 GLY B O 1
ATOM 2208 N N . THR B 1 134 ? 11.859 14.883 -1.144 1 98.62 134 THR B N 1
ATOM 2209 C CA . THR B 1 134 ? 11.484 14.305 0.142 1 98.62 134 THR B CA 1
ATOM 2210 C C . THR B 1 134 ? 10.102 14.789 0.573 1 98.62 134 THR B C 1
ATOM 2212 O O . THR B 1 134 ? 9.711 14.609 1.727 1 98.62 134 THR B O 1
ATOM 2215 N N . CYS B 1 135 ? 9.352 15.422 -0.396 1 98.75 135 CYS B N 1
ATOM 2216 C CA . CYS B 1 135 ? 8.023 15.953 -0.105 1 98.75 135 CYS B CA 1
ATOM 2217 C C . CYS B 1 135 ? 6.941 15.016 -0.616 1 98.75 135 CYS B C 1
ATOM 2219 O O . CYS B 1 135 ? 7.066 14.445 -1.703 1 98.75 135 CYS B O 1
ATOM 2221 N N . VAL B 1 136 ? 5.895 14.883 0.138 1 98.81 136 VAL B N 1
ATOM 2222 C CA . VAL B 1 136 ? 4.703 14.172 -0.323 1 98.81 136 VAL B CA 1
ATOM 2223 C C . VAL B 1 136 ? 3.928 15.055 -1.299 1 98.81 136 VAL B C 1
ATOM 2225 O O . VAL B 1 136 ? 3.625 16.219 -0.995 1 98.81 136 VAL B O 1
ATOM 2228 N N . VAL B 1 137 ? 3.535 14.5 -2.479 1 98.75 137 VAL B N 1
ATOM 2229 C CA . VAL B 1 137 ? 2.936 15.391 -3.471 1 98.75 137 VAL B CA 1
ATOM 2230 C C . VAL B 1 137 ? 1.674 14.742 -4.043 1 98.75 137 VAL B C 1
ATOM 2232 O O . VAL B 1 137 ? 0.912 15.391 -4.762 1 98.75 137 VAL B O 1
ATOM 2235 N N . GLU B 1 138 ? 1.443 13.5 -3.789 1 98.88 138 GLU B N 1
ATOM 2236 C CA . GLU B 1 138 ? 0.316 12.781 -4.371 1 98.88 138 GLU B CA 1
ATOM 2237 C C . GLU B 1 138 ? -0.138 11.633 -3.467 1 98.88 138 GLU B C 1
ATOM 2239 O O . GLU B 1 138 ? 0.682 11 -2.801 1 98.88 138 GLU B O 1
ATOM 2244 N N . HIS B 1 139 ? -1.454 11.391 -3.408 1 98.88 139 HIS B N 1
ATOM 2245 C CA . HIS B 1 139 ? -2.043 10.461 -2.451 1 98.88 139 HIS B CA 1
ATOM 2246 C C . HIS B 1 139 ? -3.133 9.609 -3.104 1 98.88 139 HIS B C 1
ATOM 2248 O O . HIS B 1 139 ? -3.953 10.125 -3.863 1 98.88 139 HIS B O 1
ATOM 2254 N N . TRP B 1 140 ? -3.096 8.297 -2.91 1 98.88 140 TRP B N 1
ATOM 2255 C CA . TRP B 1 140 ? -4.148 7.328 -3.201 1 98.88 140 TRP B CA 1
ATOM 2256 C C . TRP B 1 140 ? -4.57 6.586 -1.938 1 98.88 140 TRP B C 1
ATOM 2258 O O . TRP B 1 140 ? -3.789 6.461 -0.993 1 98.88 140 TRP B O 1
ATOM 2268 N N . ASP B 1 141 ? -5.766 6.051 -1.947 1 98.75 141 ASP B N 1
ATOM 2269 C CA . ASP B 1 141 ? -6.133 5.238 -0.792 1 98.75 141 ASP B CA 1
ATOM 2270 C C . ASP B 1 141 ? -7.184 4.195 -1.165 1 98.75 141 ASP B C 1
ATOM 2272 O O . ASP B 1 141 ? -7.828 4.301 -2.211 1 98.75 141 ASP B O 1
ATOM 2276 N N . ALA B 1 142 ? -7.23 3.131 -0.467 1 98.75 142 ALA B N 1
ATOM 2277 C CA . ALA B 1 142 ? -8.281 2.115 -0.417 1 98.75 142 ALA B CA 1
ATOM 2278 C C . ALA B 1 142 ? -8.648 1.775 1.024 1 98.75 142 ALA B C 1
ATOM 2280 O O . ALA B 1 142 ? -7.766 1.604 1.871 1 98.75 142 ALA B O 1
ATOM 2281 N N . MET B 1 143 ? -9.891 1.754 1.27 1 98.62 143 MET B N 1
ATOM 2282 C CA . MET B 1 143 ? -10.438 1.44 2.586 1 98.62 143 MET B CA 1
ATOM 2283 C C . MET B 1 143 ? -11.461 0.312 2.494 1 98.62 143 MET B C 1
ATOM 2285 O O . MET B 1 143 ? -12.375 0.364 1.674 1 98.62 143 MET B O 1
ATOM 2289 N N . GLN B 1 144 ? -11.273 -0.695 3.359 1 98.75 144 GLN B N 1
ATOM 2290 C CA . GLN B 1 144 ? -12.195 -1.825 3.354 1 98.75 144 GLN B CA 1
ATOM 2291 C C . GLN B 1 144 ? -12.734 -2.098 4.754 1 98.75 144 GLN B C 1
ATOM 2293 O O . GLN B 1 144 ? -11.969 -2.217 5.711 1 98.75 144 GLN B O 1
ATOM 2298 N N . ALA B 1 145 ? -14.07 -2.262 4.797 1 98.5 145 ALA B N 1
ATOM 2299 C CA . ALA B 1 145 ? -14.734 -2.523 6.074 1 98.5 145 ALA B CA 1
ATOM 2300 C C . ALA B 1 145 ? -14.305 -3.873 6.645 1 98.5 145 ALA B C 1
ATOM 2302 O O . ALA B 1 145 ? -14.188 -4.855 5.91 1 98.5 145 ALA B O 1
ATOM 2303 N N . ILE B 1 146 ? -14.016 -3.877 7.895 1 98.62 146 ILE B N 1
ATOM 2304 C CA . ILE B 1 146 ? -13.805 -5.102 8.656 1 98.62 146 ILE B CA 1
ATOM 2305 C C . ILE B 1 146 ? -15.109 -5.527 9.328 1 98.62 146 ILE B C 1
ATOM 2307 O O . ILE B 1 146 ? -15.594 -4.863 10.242 1 98.62 146 ILE B O 1
ATOM 2311 N N . LEU B 1 147 ? -15.617 -6.629 8.953 1 97.56 147 LEU B N 1
ATOM 2312 C CA . LEU B 1 147 ? -16.938 -7.051 9.398 1 97.56 147 LEU B CA 1
ATOM 2313 C C . LEU B 1 147 ? -16.828 -7.914 10.656 1 97.56 147 LEU B C 1
ATOM 2315 O O . LEU B 1 147 ? -17.766 -7.969 11.453 1 97.56 147 LEU B O 1
ATOM 2319 N N . GLY B 1 148 ? -15.711 -8.594 10.836 1 96.38 148 GLY B N 1
ATOM 2320 C CA . GLY B 1 148 ? -15.516 -9.422 12.016 1 96.38 148 GLY B CA 1
ATOM 2321 C C . GLY B 1 148 ? -15.891 -10.875 11.797 1 96.38 148 GLY B C 1
ATOM 2322 O O . GLY B 1 148 ? -15.617 -11.727 12.648 1 96.38 148 GLY B O 1
ATOM 2323 N N . ASN B 1 149 ? -16.516 -11.195 10.672 1 97.31 149 ASN B N 1
ATOM 2324 C CA . ASN B 1 149 ? -16.891 -12.562 10.344 1 97.31 149 ASN B CA 1
ATOM 2325 C C . ASN B 1 149 ? -16.234 -13.039 9.055 1 97.31 149 ASN B C 1
ATOM 2327 O O . ASN B 1 149 ? -16.797 -13.875 8.344 1 97.31 149 ASN B O 1
ATOM 2331 N N . GLU B 1 150 ? 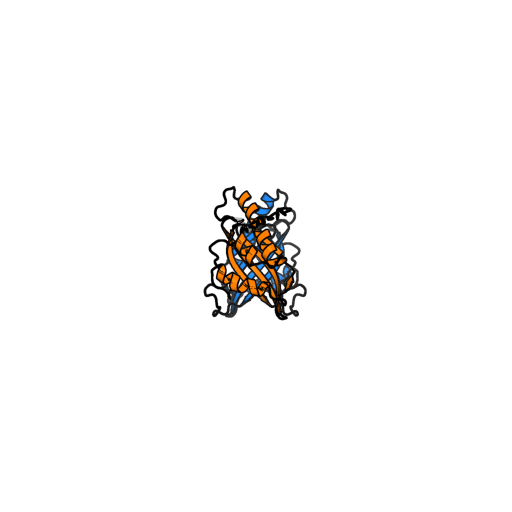-15.109 -12.539 8.797 1 97.94 150 GLU B N 1
ATOM 2332 C CA . GLU B 1 150 ? -14.383 -12.938 7.59 1 97.94 150 GLU B CA 1
ATOM 2333 C C . GLU B 1 150 ? -14.031 -14.422 7.617 1 97.94 150 GLU B C 1
ATOM 2335 O O . GLU B 1 150 ? -13.859 -15 8.688 1 97.94 150 GLU B O 1
ATOM 2340 N N . THR B 1 151 ? -13.844 -14.969 6.434 1 97 151 THR B N 1
ATOM 2341 C CA . THR B 1 151 ? -13.422 -16.359 6.285 1 97 151 THR B CA 1
ATOM 2342 C C . THR B 1 151 ? -12.062 -16.578 6.938 1 97 151 THR B C 1
ATOM 2344 O O . THR B 1 151 ? -11.852 -17.594 7.609 1 97 151 THR B O 1
ATOM 2347 N N . ASN B 1 152 ? -11.203 -15.688 6.785 1 98.25 152 ASN B N 1
ATOM 2348 C CA . ASN B 1 152 ? -9.859 -15.734 7.352 1 98.25 152 ASN B CA 1
ATOM 2349 C C . ASN B 1 152 ? -9.828 -15.141 8.758 1 98.25 152 ASN B C 1
ATOM 2351 O O . ASN B 1 152 ? -10.117 -13.961 8.945 1 98.25 152 ASN B O 1
ATOM 2355 N N . PRO B 1 153 ? -9.445 -15.891 9.758 1 97.31 153 PRO B N 1
ATOM 2356 C CA . PRO B 1 153 ? -9.469 -15.391 11.141 1 97.31 153 PRO B CA 1
ATOM 2357 C C . PRO B 1 153 ? -8.406 -14.328 11.398 1 97.31 153 PRO B C 1
ATOM 2359 O O . PRO B 1 153 ? -8.469 -13.617 12.406 1 97.31 153 PRO B O 1
ATOM 2362 N N . ILE B 1 154 ? -7.363 -14.141 10.523 1 98.31 154 ILE B N 1
ATOM 2363 C CA . ILE B 1 154 ? -6.34 -13.117 10.695 1 98.31 154 ILE B CA 1
ATOM 2364 C C . ILE B 1 154 ? -6.418 -12.109 9.547 1 98.31 154 ILE B C 1
ATOM 2366 O O . ILE B 1 154 ? -5.395 -11.602 9.086 1 98.31 154 ILE B O 1
ATOM 2370 N N . ALA B 1 155 ? -7.625 -11.875 9.117 1 98.69 155 ALA B N 1
ATOM 2371 C CA . ALA B 1 155 ? -7.852 -10.977 7.988 1 98.69 155 ALA B CA 1
ATOM 2372 C C . ALA B 1 155 ? -7.289 -9.586 8.281 1 98.69 155 ALA B C 1
ATOM 2374 O O . ALA B 1 155 ? -7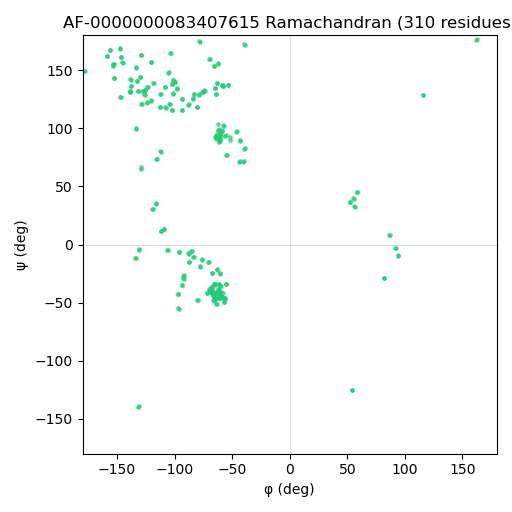.371 -9.102 9.406 1 98.69 155 ALA B O 1
ATOM 2375 N N . PHE B 1 156 ? -6.609 -8.992 7.285 1 98.88 156 PHE B N 1
ATOM 2376 C CA . PHE B 1 156 ? -6.227 -7.59 7.145 1 98.88 156 PHE B CA 1
ATOM 2377 C C . PHE B 1 156 ? -4.961 -7.293 7.938 1 98.88 156 PHE B C 1
ATOM 2379 O O . PHE B 1 156 ? -4.238 -6.34 7.637 1 98.88 156 PHE B O 1
ATOM 2386 N N . PHE B 1 157 ? -4.738 -8.109 9.117 1 98.38 157 PHE B N 1
ATOM 2387 C CA . PHE B 1 157 ? -3.582 -7.777 9.938 1 98.38 157 PHE B CA 1
ATOM 2388 C C . PHE B 1 157 ? -2.945 -9.039 10.508 1 98.38 157 PHE B C 1
ATOM 2390 O O . PHE B 1 157 ? -3.627 -10.047 10.719 1 98.38 157 PHE B O 1
#

pLDDT: mean 91.62, std 15.06, range [38.5, 98.94]

Solvent-accessible surface area (backbone atoms only — not comparable to full-atom values): 16971 Å² total; per-residue (Å²): 135,86,81,76,79,75,79,79,78,79,79,79,76,77,75,74,72,74,69,72,73,62,55,80,40,42,65,78,69,85,71,52,74,69,54,48,50,55,47,29,41,52,41,48,50,51,39,46,42,28,42,65,70,68,40,33,46,63,60,27,35,48,30,30,35,81,55,68,27,48,39,11,34,42,84,29,50,57,34,52,67,50,42,45,68,52,45,45,60,52,56,65,36,85,63,50,42,71,44,80,72,48,70,50,37,28,91,52,32,34,38,42,36,32,36,41,31,46,86,90,42,40,27,36,36,39,41,38,33,36,40,42,50,36,17,49,33,33,40,30,49,25,56,20,81,54,82,86,74,51,78,14,92,46,39,58,96,135,85,80,77,79,76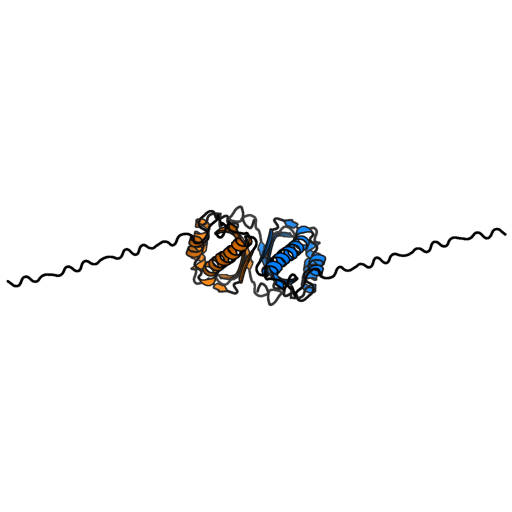,79,80,79,78,79,79,76,76,75,74,71,73,71,72,75,63,55,80,38,42,65,76,69,84,70,53,74,69,55,48,50,54,47,30,42,53,40,49,49,50,38,46,43,28,42,65,69,67,40,32,47,64,60,28,36,50,31,30,33,79,56,69,28,48,40,11,35,42,84,30,49,58,33,53,65,51,43,46,69,50,44,44,60,52,55,66,36,85,62,48,43,72,43,80,72,48,73,49,38,27,92,53,30,36,38,42,36,31,36,42,31,49,86,90,43,42,26,37,36,37,40,39,33,36,40,42,50,36,18,48,33,31,40,32,48,26,54,19,80,54,84,85,76,53,78,13,91,46,39,59,96